Protein AF-A0A954ABF4-F1 (afdb_monomer_lite)

Radius of gyration: 24.9 Å; chains: 1; bounding box: 97×52×47 Å

Sequence (324 aa):
MRPIAPSLTILSVLLVSFIISSTARGQQVLVYDPSVQQNIGEQAAIDAGYTVTAVVSDVAFDLEVSTGTWDLISIDVPSSGMTQTVVDAVANHIAAGGKAMIGFWNLDAAIGDGLRTAFQVETAVDYTFPLPIYAWDVSHPIFTVPNLIASPIPIGQDAWADDGDRMTAAATSVELGGFVDTATTGEAAIILGNDGRTICNGFVYDSFVPTDLIPLIQNEMAFLIGGSGGGVEFRRGDVNVDGVFDISDPVFALASLFIPGSPEPGCGDASDANDDGIFDISDAVYALASLFIIGAPPPPSPGGACGTDPTPDSLDCLDYPTCP

pLDDT: mean 87.1, std 15.45, range [32.97, 98.56]

Structure (mmCIF, N/CA/C/O backbone):
data_AF-A0A954ABF4-F1
#
_entry.id   AF-A0A954ABF4-F1
#
loop_
_atom_site.group_PDB
_atom_site.id
_atom_site.type_symbol
_atom_site.label_atom_id
_atom_site.label_alt_id
_atom_site.label_comp_id
_atom_site.label_asym_id
_atom_site.label_entity_id
_atom_site.label_seq_id
_atom_site.pdbx_PDB_ins_code
_atom_site.Cartn_x
_atom_site.Cartn_y
_atom_site.Cartn_z
_atom_site.occupancy
_atom_site.B_iso_or_equiv
_atom_site.auth_seq_id
_atom_site.auth_comp_id
_atom_site.auth_asym_id
_atom_site.auth_atom_id
_atom_site.pdbx_PDB_model_num
ATOM 1 N N . MET A 1 1 ? -74.176 32.637 27.586 1.00 45.06 1 MET A N 1
ATOM 2 C CA . MET A 1 1 ? -73.446 32.363 26.328 1.00 45.06 1 MET A CA 1
ATOM 3 C C . MET A 1 1 ? -72.086 33.034 26.404 1.00 45.06 1 MET A C 1
ATOM 5 O O . MET A 1 1 ? -72.045 34.188 26.805 1.00 45.06 1 MET A O 1
ATOM 9 N N . ARG A 1 2 ? -71.048 32.299 25.976 1.00 40.94 2 ARG A N 1
ATOM 10 C CA . ARG A 1 2 ? -69.600 32.603 25.927 1.00 4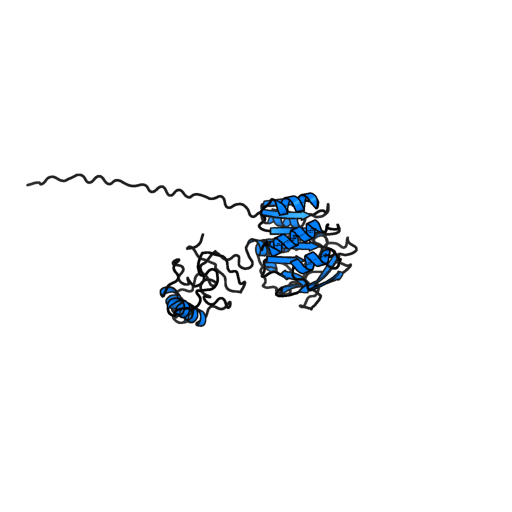0.94 2 ARG A CA 1
ATOM 11 C C . ARG A 1 2 ? -68.789 32.300 27.200 1.00 40.94 2 ARG A C 1
ATOM 13 O O . ARG A 1 2 ? -68.838 33.083 28.142 1.00 40.94 2 ARG A O 1
ATOM 20 N N . PRO A 1 3 ? -68.016 31.196 27.209 1.00 44.72 3 PRO A N 1
ATOM 21 C CA . PRO A 1 3 ? -66.885 31.034 28.106 1.00 44.72 3 PRO A CA 1
ATOM 22 C C . PRO A 1 3 ? -65.620 31.690 27.524 1.00 44.72 3 PRO A C 1
ATOM 24 O O . PRO A 1 3 ? -65.499 31.923 26.321 1.00 44.72 3 PRO A O 1
ATOM 27 N N . ILE A 1 4 ? -64.714 32.008 28.441 1.00 47.84 4 ILE A N 1
ATOM 28 C CA . ILE A 1 4 ? -63.409 32.654 28.286 1.00 47.84 4 ILE A CA 1
ATOM 29 C C . ILE A 1 4 ? -62.411 31.647 27.689 1.00 47.84 4 ILE A C 1
ATOM 31 O O . ILE A 1 4 ? -62.353 30.509 28.148 1.00 47.84 4 ILE A O 1
ATOM 35 N N . ALA A 1 5 ? -61.624 32.053 26.690 1.00 42.28 5 ALA A N 1
ATOM 36 C CA . ALA A 1 5 ? -60.507 31.264 26.160 1.00 42.28 5 ALA A CA 1
ATOM 37 C C . ALA A 1 5 ? -59.200 31.620 26.895 1.00 42.28 5 ALA A C 1
ATOM 39 O O . ALA A 1 5 ? -58.960 32.812 27.108 1.00 42.28 5 ALA A O 1
ATOM 40 N N . PRO A 1 6 ? -58.322 30.657 27.237 1.00 49.22 6 PRO A N 1
ATOM 41 C CA . PRO A 1 6 ? -56.944 30.964 27.581 1.00 49.22 6 PRO A CA 1
ATOM 42 C C . PRO A 1 6 ? -56.069 30.963 26.318 1.00 49.22 6 PRO A C 1
ATOM 44 O O . PRO A 1 6 ? -56.164 30.088 25.459 1.00 49.22 6 PRO A O 1
ATOM 47 N N . SER A 1 7 ? -55.218 31.981 26.224 1.00 46.62 7 SER A N 1
ATOM 48 C CA . SER A 1 7 ? -54.154 32.128 25.232 1.00 46.62 7 SER A CA 1
ATOM 49 C C . SER A 1 7 ? -53.082 31.059 25.456 1.00 46.62 7 SER A C 1
ATOM 51 O O . SER A 1 7 ? -52.459 31.039 26.515 1.00 46.62 7 SER A O 1
ATOM 53 N N . LEU A 1 8 ? -52.855 30.195 24.465 1.00 41.91 8 LEU A N 1
ATOM 54 C CA . LEU A 1 8 ? -51.750 29.237 24.452 1.00 41.91 8 LEU A CA 1
ATOM 55 C C . LEU A 1 8 ? -50.576 29.862 23.684 1.00 41.91 8 LEU A C 1
ATOM 57 O O . LEU A 1 8 ? -50.592 29.942 22.457 1.00 41.91 8 LEU A O 1
ATOM 61 N N . THR A 1 9 ? -49.577 30.359 24.406 1.00 44.28 9 THR A N 1
ATOM 62 C CA . THR A 1 9 ? -48.334 30.874 23.823 1.00 44.28 9 THR A CA 1
ATOM 63 C C . THR A 1 9 ? -47.461 29.680 23.429 1.00 44.28 9 THR A C 1
ATOM 65 O O . THR A 1 9 ? -46.959 28.971 24.297 1.00 44.28 9 THR A O 1
ATOM 68 N N . ILE A 1 10 ? -47.305 29.422 22.129 1.00 43.81 10 ILE A N 1
ATOM 69 C CA . ILE A 1 10 ? -46.410 28.377 21.614 1.00 43.81 10 ILE A CA 1
ATOM 70 C C . ILE A 1 10 ? -44.975 28.913 21.676 1.00 43.81 10 ILE A C 1
ATOM 72 O O . ILE A 1 10 ? -44.598 29.799 20.908 1.00 43.81 10 ILE A O 1
ATOM 76 N N . LEU A 1 11 ? -44.178 28.386 22.605 1.00 35.72 11 LEU A N 1
ATOM 77 C CA . LEU A 1 11 ? -42.736 28.608 22.662 1.00 35.72 11 LEU A CA 1
ATOM 78 C C . LEU A 1 11 ? -42.083 27.739 21.575 1.00 35.72 11 LEU A C 1
ATOM 80 O O . LEU A 1 11 ? -41.915 26.537 21.754 1.00 35.72 11 LEU A O 1
ATOM 84 N N . SER A 1 12 ? -41.766 28.336 20.424 1.00 41.50 12 SER A N 1
ATOM 85 C CA . SER A 1 12 ? -40.970 27.671 19.386 1.00 41.50 12 SER A CA 1
ATOM 86 C C . SER A 1 12 ? -39.517 27.610 19.850 1.00 41.50 12 SER A C 1
ATOM 88 O O . SER A 1 12 ? -38.811 28.616 19.829 1.00 41.50 12 SER A O 1
ATOM 90 N N . VAL A 1 13 ? -39.079 26.438 20.305 1.00 42.28 13 VAL A N 1
ATOM 91 C CA . VAL A 1 13 ? -37.661 26.149 20.526 1.00 42.28 13 VAL A CA 1
ATOM 92 C C . VAL A 1 13 ? -37.038 25.934 19.148 1.00 42.28 13 VAL A C 1
ATOM 94 O O . VAL A 1 13 ? -37.208 24.878 18.546 1.00 42.28 13 VAL A O 1
ATOM 97 N N . LEU A 1 14 ? -36.366 26.959 18.616 1.00 39.25 14 LEU A N 1
ATOM 98 C CA . LEU A 1 14 ? -35.472 26.788 17.472 1.00 39.25 14 LEU A CA 1
ATOM 99 C C . LEU A 1 14 ? -34.263 25.981 17.960 1.00 39.25 14 LEU A C 1
ATOM 101 O O . LEU A 1 14 ? -33.388 26.516 18.641 1.00 39.25 14 LEU A O 1
ATOM 105 N N . LEU A 1 15 ? -34.232 24.690 17.638 1.00 38.34 15 LEU A N 1
ATOM 106 C CA . LEU A 1 15 ? -33.029 23.882 17.768 1.00 38.34 15 LEU A CA 1
ATOM 107 C C . LEU A 1 15 ? -32.079 24.320 16.642 1.00 38.34 15 LEU A C 1
ATOM 109 O O . LEU A 1 15 ? -32.253 23.946 15.486 1.00 38.34 15 LEU A O 1
ATOM 113 N N . VAL A 1 16 ? -31.123 25.193 16.955 1.00 39.78 16 VAL A N 1
ATOM 114 C CA . VAL A 1 16 ? -30.013 25.482 16.043 1.00 39.78 16 VAL A CA 1
ATOM 115 C C . VAL A 1 16 ? -29.070 24.290 16.141 1.00 39.78 16 VAL A C 1
ATOM 117 O O . VAL A 1 16 ? -28.310 24.186 17.102 1.00 39.78 16 VAL A O 1
ATOM 120 N N . SER A 1 17 ? -29.155 23.367 15.182 1.00 40.69 17 SER A N 1
ATOM 121 C CA . SER A 1 17 ? -28.145 22.326 15.007 1.00 40.69 17 SER A CA 1
ATOM 122 C C . SER A 1 17 ? -26.810 23.005 14.716 1.00 40.69 17 SER A C 1
ATOM 124 O O . SER A 1 17 ? -26.571 23.497 13.614 1.00 40.69 17 SER A O 1
ATOM 126 N N . PHE A 1 18 ? -25.950 23.080 15.729 1.00 32.97 18 PHE A N 1
ATOM 127 C CA . PHE A 1 18 ? -24.534 23.351 15.542 1.00 32.97 18 PHE A CA 1
ATOM 128 C C . PHE A 1 18 ? -23.947 22.115 14.860 1.00 32.97 18 PHE A C 1
ATOM 130 O O . PHE A 1 18 ? -23.645 21.122 15.516 1.00 32.97 18 PHE A O 1
ATOM 137 N N . ILE A 1 19 ? -23.820 22.162 13.535 1.00 38.41 19 ILE A N 1
ATOM 138 C CA . ILE A 1 19 ? -22.899 21.272 12.836 1.00 38.41 19 ILE A CA 1
ATOM 139 C C . ILE A 1 19 ? -21.513 21.730 13.285 1.00 38.41 19 ILE A C 1
ATOM 141 O O . ILE A 1 19 ? -21.010 22.761 12.835 1.00 38.41 19 ILE A O 1
ATOM 145 N N . ILE A 1 20 ? -20.921 21.013 14.239 1.00 36.38 20 ILE A N 1
ATOM 146 C CA . ILE A 1 20 ? -19.479 21.071 14.433 1.00 36.38 20 ILE A CA 1
ATOM 147 C C . ILE A 1 20 ? -18.916 20.441 13.164 1.00 36.38 20 ILE A C 1
ATOM 149 O O . ILE A 1 20 ? -18.826 19.226 13.056 1.00 36.38 20 ILE A O 1
ATOM 153 N N . SER A 1 21 ? -18.604 21.268 12.167 1.00 41.47 21 SER A N 1
ATOM 154 C CA . SER A 1 21 ? -17.727 20.850 11.084 1.00 41.47 21 SER A CA 1
ATOM 155 C C . SER A 1 21 ? -16.355 20.686 11.725 1.00 41.47 21 SER A C 1
ATOM 157 O O . SER A 1 21 ? -15.575 21.637 11.777 1.00 41.47 21 SER A O 1
ATOM 159 N N . SER A 1 22 ? -16.073 19.511 12.289 1.00 39.25 22 SER A N 1
ATOM 160 C CA . SER A 1 22 ? -14.691 19.096 12.470 1.00 39.25 22 SER A CA 1
ATOM 161 C C . SER A 1 22 ? -14.089 19.125 11.075 1.00 39.25 22 SER A C 1
ATOM 163 O O . SER A 1 22 ? -14.490 18.356 10.206 1.00 39.25 22 SER A O 1
ATOM 165 N N . THR A 1 23 ? -13.190 20.065 10.811 1.00 39.66 23 THR A N 1
ATOM 166 C CA . THR A 1 23 ? -12.289 19.920 9.675 1.00 39.66 23 THR A CA 1
ATOM 167 C C . THR A 1 23 ? -11.540 18.619 9.921 1.00 39.66 23 THR A C 1
ATOM 169 O O . THR A 1 23 ? -10.713 18.571 10.834 1.00 39.66 23 THR A O 1
ATOM 172 N N . ALA A 1 24 ? -11.898 17.555 9.197 1.00 51.50 24 ALA A N 1
ATOM 173 C CA . ALA A 1 24 ? -11.123 16.327 9.194 1.00 51.50 24 ALA A CA 1
ATOM 174 C C . ALA A 1 24 ? -9.662 16.722 8.944 1.00 51.50 24 ALA A C 1
ATOM 176 O O . ALA A 1 24 ? -9.379 17.533 8.056 1.00 51.50 24 ALA A O 1
ATOM 177 N N . ARG A 1 25 ? -8.745 16.254 9.798 1.00 65.38 25 ARG A N 1
ATOM 178 C CA . ARG A 1 25 ? -7.315 16.475 9.577 1.00 65.38 25 ARG A CA 1
ATOM 179 C C . ARG A 1 25 ? -6.999 15.864 8.214 1.00 65.38 25 ARG A C 1
ATOM 181 O O . ARG A 1 25 ? -7.298 14.692 8.015 1.00 65.38 25 ARG A O 1
ATOM 188 N N . GLY A 1 26 ? -6.426 16.643 7.295 1.00 70.75 26 GLY A N 1
ATOM 189 C CA . GLY A 1 26 ? -5.937 16.086 6.034 1.00 70.75 26 GLY A CA 1
ATOM 190 C C . GLY A 1 26 ? -4.986 14.924 6.322 1.00 70.75 26 GLY A C 1
ATOM 191 O O . GLY A 1 26 ? -4.186 15.022 7.261 1.00 70.75 26 GLY A O 1
ATOM 192 N N . GLN A 1 27 ? -5.110 13.837 5.559 1.00 88.38 27 GLN A N 1
ATOM 193 C CA . GLN A 1 27 ? -4.277 12.648 5.732 1.00 88.38 27 GLN A CA 1
ATOM 194 C C . GLN A 1 27 ? -2.801 13.041 5.570 1.00 88.38 27 GLN A C 1
ATOM 196 O O . GLN A 1 27 ? -2.440 13.726 4.610 1.00 88.38 27 GLN A O 1
ATOM 201 N N . GLN A 1 28 ? -1.978 12.691 6.554 1.00 94.06 28 GLN A N 1
ATOM 202 C CA . GLN A 1 28 ? -0.576 13.085 6.661 1.00 94.06 28 GLN A CA 1
ATOM 203 C C . GLN A 1 28 ? 0.323 11.992 6.093 1.00 94.06 28 GLN A C 1
ATOM 205 O O . GLN A 1 28 ? 0.347 10.877 6.622 1.00 94.06 28 GLN A O 1
ATOM 210 N N . VAL A 1 29 ? 1.110 12.336 5.076 1.00 97.31 29 VAL A N 1
ATOM 211 C CA . VAL A 1 29 ? 2.090 11.440 4.455 1.00 97.31 29 VAL A CA 1
ATOM 212 C C . VAL A 1 29 ? 3.491 11.981 4.709 1.00 97.31 29 VAL A C 1
ATOM 214 O O . VAL A 1 29 ? 3.802 13.116 4.341 1.00 97.31 29 VAL A O 1
ATOM 217 N N . LEU A 1 30 ? 4.334 11.166 5.342 1.00 98.19 30 LEU A N 1
ATOM 218 C CA . LEU A 1 30 ? 5.767 11.430 5.446 1.00 98.19 30 LEU A CA 1
ATOM 219 C C . LEU A 1 30 ? 6.457 10.796 4.247 1.00 98.19 30 LEU A C 1
ATOM 221 O O . LEU A 1 30 ? 6.357 9.586 4.064 1.00 98.19 30 LEU A O 1
ATOM 225 N N . VAL A 1 31 ? 7.167 11.595 3.459 1.00 97.25 31 VAL A N 1
ATOM 226 C CA . VAL A 1 31 ? 7.970 11.113 2.332 1.00 97.25 31 VAL A CA 1
ATOM 227 C C . VAL A 1 31 ? 9.441 11.234 2.700 1.00 97.25 31 VAL A C 1
ATOM 229 O O . VAL A 1 31 ? 9.926 12.330 2.979 1.00 97.25 31 VAL A O 1
ATOM 232 N N . TYR A 1 32 ? 10.147 10.110 2.716 1.00 96.19 32 TYR A N 1
ATOM 233 C CA . TYR A 1 32 ? 11.600 10.080 2.803 1.00 96.19 32 TYR A CA 1
ATOM 234 C C 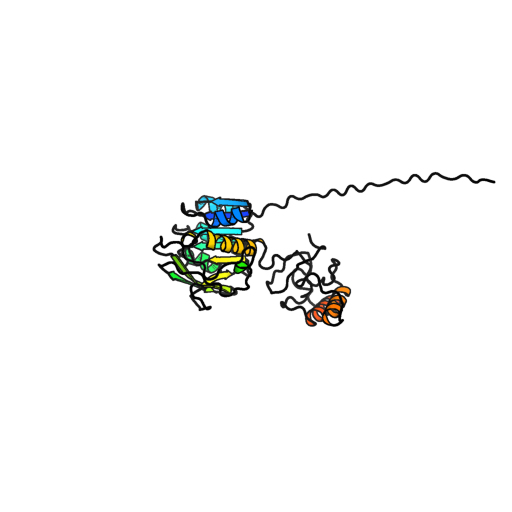. TYR A 1 32 ? 12.178 9.871 1.413 1.00 96.19 32 TYR A C 1
ATOM 236 O O . TYR A 1 32 ? 12.112 8.769 0.874 1.00 96.19 32 TYR A O 1
ATOM 244 N N . ASP A 1 33 ? 12.736 10.947 0.871 1.00 93.44 33 ASP A N 1
ATOM 245 C CA . ASP A 1 33 ? 13.390 10.983 -0.431 1.00 93.44 33 ASP A CA 1
ATOM 246 C C . ASP A 1 33 ? 14.723 11.730 -0.278 1.00 93.44 33 ASP A C 1
ATOM 248 O O . ASP A 1 33 ? 14.791 12.956 -0.389 1.00 93.44 33 ASP A O 1
ATOM 252 N N . PRO A 1 34 ? 15.805 11.027 0.090 1.00 89.50 34 PRO A N 1
ATOM 253 C CA . PRO A 1 34 ? 17.143 11.607 0.178 1.00 89.50 34 PRO A CA 1
ATOM 254 C C . PRO A 1 34 ? 17.774 11.874 -1.198 1.00 89.50 34 PRO A C 1
ATOM 256 O O . PRO A 1 34 ? 18.911 12.360 -1.265 1.00 89.50 34 PRO A O 1
ATOM 259 N N . SER A 1 35 ? 17.095 11.524 -2.293 1.00 80.75 35 SER A N 1
ATOM 260 C CA . SER A 1 35 ? 17.590 11.771 -3.635 1.00 80.75 35 SER A CA 1
ATOM 261 C C . SER A 1 35 ? 17.376 13.239 -4.032 1.00 80.75 35 SER A C 1
ATOM 263 O O . SER A 1 35 ? 16.620 13.992 -3.428 1.00 80.75 35 SER A O 1
ATOM 265 N N . VAL A 1 36 ? 18.111 13.685 -5.049 1.00 67.12 36 VAL A N 1
ATOM 266 C CA . VAL A 1 36 ? 17.856 14.972 -5.727 1.00 67.12 36 VAL A CA 1
ATOM 267 C C . VAL A 1 36 ? 17.241 14.741 -7.111 1.00 67.12 36 VAL A C 1
ATOM 269 O O . VAL A 1 36 ? 17.385 15.591 -7.993 1.00 67.12 36 VAL A O 1
ATOM 272 N N . GLN A 1 37 ? 16.692 13.544 -7.332 1.00 73.44 37 GLN A N 1
ATOM 273 C CA . GLN A 1 37 ? 16.259 13.059 -8.638 1.00 73.44 37 GLN A CA 1
ATOM 274 C C . GLN A 1 37 ? 14.768 13.342 -8.859 1.00 73.44 37 GLN A C 1
ATOM 276 O O . GLN A 1 37 ? 14.333 14.475 -8.644 1.00 73.44 37 GLN A O 1
ATOM 281 N N . GLN A 1 38 ? 14.014 12.390 -9.416 1.00 76.38 38 GLN A N 1
ATOM 282 C CA . GLN A 1 38 ? 12.588 12.564 -9.636 1.00 76.38 38 GLN A CA 1
ATOM 283 C C . GLN A 1 38 ? 11.860 12.238 -8.334 1.00 76.38 38 GLN A C 1
ATOM 285 O O . GLN A 1 38 ? 11.813 11.087 -7.931 1.00 76.38 38 GLN A O 1
ATOM 290 N N . ASN A 1 39 ? 11.230 13.236 -7.717 1.00 87.81 39 ASN A N 1
ATOM 291 C CA . ASN A 1 39 ? 10.464 13.045 -6.484 1.00 87.81 39 ASN A CA 1
ATOM 292 C C . ASN A 1 39 ? 9.105 12.362 -6.770 1.00 87.81 39 ASN A C 1
ATOM 294 O O . ASN A 1 39 ? 8.048 12.949 -6.523 1.00 87.81 39 ASN A O 1
ATOM 298 N N . ILE A 1 40 ? 9.100 11.169 -7.377 1.00 92.44 40 ILE A N 1
ATOM 299 C CA . ILE A 1 40 ? 7.880 10.492 -7.849 1.00 92.44 40 ILE A CA 1
ATOM 300 C C . ILE A 1 40 ? 6.956 10.182 -6.674 1.00 92.44 40 ILE A C 1
ATOM 302 O O . ILE A 1 40 ? 5.759 10.472 -6.766 1.00 92.44 40 ILE A O 1
ATOM 306 N N . GLY A 1 41 ? 7.495 9.665 -5.564 1.00 92.50 41 GLY A N 1
ATOM 307 C CA . GLY A 1 41 ? 6.707 9.417 -4.358 1.00 92.50 41 GLY A CA 1
ATOM 308 C C . GLY A 1 41 ? 6.070 10.695 -3.799 1.00 92.50 41 GLY A C 1
ATOM 309 O O . GLY A 1 41 ? 4.875 10.718 -3.498 1.00 92.50 41 GLY A O 1
ATOM 310 N N . GLU A 1 42 ? 6.831 11.791 -3.720 1.00 94.88 42 GLU A N 1
ATOM 311 C CA . GLU A 1 42 ? 6.318 13.090 -3.257 1.00 94.88 42 GLU A CA 1
ATOM 312 C C . GLU A 1 42 ? 5.224 13.633 -4.187 1.00 94.88 42 GLU A C 1
ATOM 314 O O . GLU A 1 42 ? 4.153 14.038 -3.729 1.00 94.88 42 GLU A O 1
ATOM 319 N N . GLN A 1 43 ? 5.475 13.603 -5.498 1.00 95.56 43 GLN A N 1
ATOM 320 C CA . GLN A 1 43 ? 4.556 14.104 -6.514 1.00 95.56 43 GLN A CA 1
ATOM 321 C C . GLN A 1 43 ? 3.238 13.323 -6.503 1.00 95.56 43 GLN A C 1
ATOM 323 O O . GLN A 1 43 ? 2.171 13.936 -6.512 1.00 95.56 43 GLN A O 1
ATOM 328 N N . ALA A 1 44 ? 3.295 11.991 -6.412 1.00 95.94 44 ALA A N 1
ATOM 329 C CA . ALA A 1 44 ? 2.107 11.150 -6.322 1.00 95.94 44 ALA A CA 1
ATOM 330 C C . ALA A 1 44 ? 1.251 11.499 -5.096 1.00 95.94 44 ALA A C 1
ATOM 332 O O . ALA A 1 44 ? 0.031 11.641 -5.221 1.00 95.94 44 A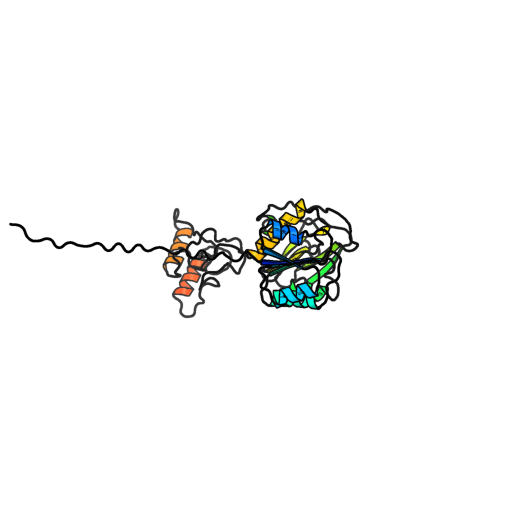LA A O 1
ATOM 333 N N . ALA A 1 45 ? 1.885 11.709 -3.937 1.00 95.00 45 ALA A N 1
ATOM 334 C CA . ALA A 1 45 ? 1.182 12.069 -2.712 1.00 95.00 45 ALA A CA 1
ATOM 335 C C . ALA A 1 45 ? 0.520 13.458 -2.793 1.00 95.00 45 ALA A C 1
ATOM 337 O O . ALA A 1 45 ? -0.622 13.629 -2.356 1.00 95.00 45 ALA A O 1
ATOM 338 N N . ILE A 1 46 ? 1.210 14.440 -3.386 1.00 92.12 46 ILE A N 1
ATOM 339 C CA . ILE A 1 46 ? 0.670 15.787 -3.622 1.00 92.12 46 ILE A CA 1
ATOM 340 C C . ILE A 1 46 ? -0.518 15.731 -4.588 1.00 92.12 46 ILE A C 1
ATOM 342 O O . ILE A 1 46 ? -1.564 16.320 -4.307 1.00 92.12 46 ILE A O 1
ATOM 346 N N . ASP A 1 47 ? -0.383 15.007 -5.700 1.00 90.38 47 ASP A N 1
ATOM 347 C CA . ASP A 1 47 ? -1.430 14.894 -6.720 1.00 90.38 47 ASP A CA 1
ATOM 348 C C . ASP A 1 47 ? -2.667 14.142 -6.206 1.00 90.38 47 ASP A C 1
ATOM 350 O O . ASP A 1 47 ? -3.786 14.433 -6.631 1.00 90.38 47 ASP A O 1
ATOM 354 N N . ALA A 1 48 ? -2.485 13.224 -5.251 1.00 88.12 48 ALA A N 1
ATOM 355 C CA . ALA A 1 48 ? -3.572 12.554 -4.537 1.00 88.12 48 ALA A CA 1
ATOM 356 C C . ALA A 1 48 ? -4.257 13.445 -3.477 1.00 88.12 48 ALA A C 1
ATOM 358 O O . ALA A 1 48 ? -5.283 13.061 -2.916 1.00 88.12 48 ALA A O 1
ATOM 359 N N . GLY A 1 49 ? -3.732 14.647 -3.211 1.00 87.19 49 GLY A N 1
ATOM 360 C CA . GLY A 1 49 ? -4.322 15.612 -2.282 1.00 87.19 49 GLY A CA 1
ATOM 361 C C . GLY A 1 49 ? -3.962 15.392 -0.810 1.00 87.19 49 GLY A C 1
ATOM 362 O O . GLY A 1 49 ? -4.618 15.967 0.065 1.00 87.19 49 GLY A O 1
ATOM 363 N N . TYR A 1 50 ? -2.933 14.594 -0.515 1.00 91.31 50 TYR A N 1
ATOM 364 C CA . TYR A 1 50 ? -2.472 14.386 0.854 1.00 91.31 50 TYR A CA 1
ATOM 365 C C . TYR A 1 50 ? -1.705 15.596 1.398 1.00 91.31 50 TYR A C 1
ATOM 367 O O . TYR A 1 50 ? -1.149 16.415 0.663 1.00 91.31 50 TYR A O 1
ATOM 375 N N . THR A 1 51 ? -1.650 15.713 2.726 1.00 93.44 51 THR A N 1
ATOM 376 C CA . THR A 1 51 ? -0.743 16.662 3.380 1.00 93.44 51 THR A CA 1
ATOM 377 C C . THR A 1 51 ? 0.635 16.022 3.487 1.00 93.44 51 THR A C 1
ATOM 379 O O . THR A 1 51 ? 0.828 15.099 4.275 1.00 93.44 51 THR A O 1
ATOM 382 N N . VAL A 1 52 ? 1.579 16.505 2.681 1.00 96.00 52 VAL A N 1
ATOM 383 C CA . VAL A 1 52 ? 2.909 15.902 2.546 1.00 96.00 52 VAL A CA 1
ATOM 384 C C . VAL A 1 52 ? 3.946 16.647 3.381 1.00 96.00 52 VAL A C 1
ATOM 386 O O . VAL A 1 52 ? 4.070 17.870 3.292 1.00 96.00 52 VAL A O 1
ATOM 389 N N . THR A 1 53 ? 4.723 15.888 4.152 1.00 97.19 53 THR A N 1
ATOM 390 C CA . THR A 1 53 ? 5.993 16.336 4.734 1.00 97.19 53 THR A CA 1
ATOM 391 C C . THR A 1 53 ? 7.108 15.538 4.075 1.00 97.19 53 THR A C 1
ATOM 393 O O . THR A 1 53 ? 7.216 14.338 4.305 1.00 97.19 53 THR A O 1
ATOM 396 N N . ALA A 1 54 ? 7.925 16.188 3.247 1.00 95.31 54 ALA A N 1
ATOM 397 C CA . ALA A 1 54 ? 9.069 15.557 2.596 1.00 95.31 54 ALA A CA 1
ATOM 398 C C . ALA A 1 54 ? 10.365 15.846 3.367 1.00 95.31 54 ALA A C 1
ATOM 400 O O . ALA A 1 54 ? 10.646 16.991 3.739 1.00 95.31 54 ALA A O 1
ATOM 401 N N . VAL A 1 55 ? 11.166 14.809 3.601 1.00 95.38 55 VAL A N 1
ATOM 402 C CA . VAL A 1 55 ? 12.459 14.886 4.284 1.00 95.38 55 VAL A CA 1
ATOM 403 C C . VAL A 1 55 ? 13.543 14.201 3.460 1.00 95.38 55 VAL A C 1
ATOM 405 O O . VAL A 1 55 ? 13.369 13.096 2.964 1.00 95.38 55 VAL A O 1
ATOM 408 N N . VAL A 1 56 ? 14.697 14.861 3.366 1.00 93.31 56 VAL A N 1
ATOM 409 C CA . VAL A 1 56 ? 15.812 14.453 2.488 1.00 93.31 56 VAL A CA 1
ATOM 410 C C . VAL A 1 56 ? 17.044 13.956 3.255 1.00 93.31 56 VAL A C 1
ATOM 412 O O . VAL A 1 56 ? 18.131 13.818 2.702 1.00 93.31 56 VAL A O 1
ATOM 415 N N . SER A 1 57 ? 16.931 13.776 4.574 1.00 94.00 57 SER A N 1
ATOM 416 C CA . SER A 1 57 ? 18.054 13.353 5.417 1.00 94.00 57 SER A CA 1
ATOM 417 C C . SER A 1 57 ? 17.588 12.451 6.545 1.00 94.00 57 SER A C 1
ATOM 419 O O . SER A 1 57 ? 16.542 12.710 7.139 1.00 94.00 57 SER A O 1
ATOM 421 N N . ASP A 1 58 ? 18.416 11.475 6.894 1.00 94.62 58 ASP A N 1
ATOM 422 C CA . ASP A 1 58 ? 18.158 10.485 7.944 1.00 94.62 58 ASP A CA 1
ATOM 423 C C . ASP A 1 58 ? 17.797 11.142 9.279 1.00 94.62 58 ASP A C 1
ATOM 425 O O . ASP A 1 58 ? 16.817 10.780 9.912 1.00 94.62 58 ASP A O 1
ATOM 429 N N . VAL A 1 59 ? 18.529 12.192 9.667 1.00 95.06 59 VAL A N 1
ATOM 430 C CA . VAL A 1 59 ? 18.285 12.912 10.928 1.00 95.06 59 VAL A CA 1
ATOM 431 C C . VAL A 1 59 ? 16.909 13.582 10.947 1.00 95.06 59 VAL A C 1
ATOM 433 O O . VAL A 1 59 ? 16.256 13.617 11.988 1.00 95.06 59 VAL A O 1
ATOM 436 N N . ALA A 1 60 ? 16.479 14.144 9.815 1.00 95.88 60 ALA A N 1
ATOM 437 C CA . ALA A 1 60 ? 15.155 14.750 9.709 1.00 95.88 60 ALA A CA 1
ATOM 438 C C . ALA A 1 60 ? 14.064 13.675 9.722 1.00 95.88 60 ALA A C 1
ATOM 440 O O . ALA A 1 60 ? 13.071 13.838 10.420 1.00 95.88 60 ALA A O 1
ATOM 441 N N . PHE A 1 61 ? 14.279 12.561 9.020 1.00 96.81 61 PHE A N 1
ATOM 442 C CA . PHE A 1 61 ? 13.353 11.435 9.023 1.00 96.81 61 PHE A CA 1
ATOM 443 C C . PHE A 1 61 ? 13.156 10.847 10.421 1.00 96.81 61 PHE A C 1
ATOM 445 O O . PHE A 1 61 ? 12.025 10.764 10.893 1.00 96.81 61 PHE A O 1
ATOM 452 N N . ASP A 1 62 ? 14.243 10.544 11.132 1.00 94.69 62 ASP A N 1
ATOM 453 C CA . ASP A 1 62 ? 14.183 10.018 12.498 1.00 94.69 62 ASP A CA 1
ATOM 454 C C . ASP A 1 62 ? 13.432 10.969 13.446 1.00 94.69 62 ASP A C 1
ATOM 456 O O . ASP A 1 62 ? 12.678 10.541 14.328 1.00 94.69 62 ASP A O 1
ATOM 460 N N . LEU A 1 63 ? 13.609 12.283 13.267 1.00 95.75 63 LEU A N 1
ATOM 461 C CA . LEU A 1 63 ? 12.895 13.289 14.048 1.00 95.75 63 LEU A CA 1
ATOM 462 C C . LEU A 1 63 ? 11.392 13.290 13.734 1.00 95.75 63 LEU A C 1
ATOM 464 O O . LEU A 1 63 ? 10.579 13.290 14.660 1.00 95.75 63 LEU A O 1
ATOM 468 N N . GLU A 1 64 ? 11.019 13.270 12.456 1.00 97.31 64 GLU A N 1
ATOM 469 C CA . GLU A 1 64 ? 9.616 13.276 12.032 1.00 97.31 64 GLU A CA 1
ATOM 470 C C . GLU A 1 64 ? 8.891 11.990 12.449 1.00 97.31 64 GLU A C 1
ATOM 472 O O . GLU A 1 64 ? 7.766 12.052 12.946 1.00 97.31 64 GLU A O 1
ATOM 477 N N . VAL A 1 65 ? 9.529 10.821 12.338 1.00 94.94 65 VAL A N 1
ATOM 478 C CA . VAL A 1 65 ? 8.934 9.550 12.789 1.00 94.94 65 VAL A CA 1
ATOM 479 C C . VAL A 1 65 ? 8.767 9.522 14.311 1.00 94.94 65 VAL A C 1
ATOM 481 O O . VAL A 1 65 ? 7.744 9.062 14.810 1.00 94.94 65 VAL A O 1
ATOM 484 N N . SER A 1 66 ? 9.739 10.040 15.069 1.00 91.38 66 SER A N 1
ATOM 485 C CA . SER A 1 66 ? 9.693 9.999 16.540 1.00 91.38 66 SER A CA 1
ATOM 486 C C . SER A 1 66 ? 8.755 11.025 17.182 1.00 91.38 66 SER A C 1
ATOM 488 O O . SER A 1 66 ? 8.364 10.850 18.339 1.00 91.38 66 SER A O 1
ATOM 490 N N . THR A 1 67 ? 8.412 12.101 16.473 1.00 91.44 67 THR A N 1
ATOM 491 C CA . THR A 1 67 ? 7.607 13.206 17.024 1.00 91.44 67 THR A CA 1
ATOM 492 C C . THR A 1 67 ? 6.264 13.406 16.327 1.00 91.44 67 THR A C 1
ATOM 494 O O . THR A 1 67 ? 5.360 14.001 16.919 1.00 91.44 67 THR A O 1
ATOM 497 N N . GLY A 1 68 ? 6.128 12.916 15.095 1.00 88.69 68 GLY A N 1
ATOM 498 C CA . GLY A 1 68 ? 4.950 13.076 14.255 1.00 88.69 68 GLY A CA 1
ATOM 499 C C . GLY A 1 68 ? 3.906 11.971 14.412 1.00 88.69 68 GLY A C 1
ATOM 500 O O . GLY A 1 68 ? 4.024 11.036 15.201 1.00 88.69 68 GLY A O 1
ATOM 501 N N . THR A 1 69 ? 2.825 12.099 13.645 1.00 88.88 69 THR A N 1
ATOM 502 C CA . THR A 1 69 ? 1.778 11.077 13.522 1.00 88.88 69 THR A CA 1
ATOM 503 C C . THR A 1 69 ? 1.343 11.010 12.069 1.00 88.88 69 THR A C 1
ATOM 505 O O . THR A 1 69 ? 0.736 11.958 11.556 1.00 88.88 69 THR A O 1
ATOM 508 N N . TRP A 1 70 ? 1.645 9.883 11.435 1.00 94.44 70 TRP A N 1
ATOM 509 C CA . TRP A 1 70 ? 1.589 9.701 9.989 1.00 94.44 70 TRP A CA 1
ATOM 510 C C . TRP A 1 70 ? 0.551 8.650 9.624 1.00 94.44 70 TRP A C 1
ATOM 512 O O . TRP A 1 70 ? 0.550 7.563 10.201 1.00 94.44 70 TRP A O 1
ATOM 522 N N . ASP A 1 71 ? -0.314 8.980 8.667 1.00 93.56 71 ASP A N 1
ATOM 523 C CA . ASP A 1 71 ? -1.265 8.021 8.097 1.00 93.56 71 ASP A CA 1
ATOM 524 C C . ASP A 1 71 ? -0.551 7.066 7.126 1.00 93.56 71 ASP A C 1
ATOM 526 O O . ASP A 1 71 ? -0.985 5.930 6.948 1.00 93.56 71 ASP A O 1
ATOM 530 N N . LEU A 1 72 ? 0.575 7.508 6.553 1.00 97.19 72 LEU A N 1
ATOM 531 C CA . LEU A 1 72 ? 1.483 6.701 5.745 1.00 97.19 72 LEU A CA 1
ATOM 532 C C . LEU A 1 72 ? 2.918 7.240 5.823 1.00 97.19 72 LEU A C 1
ATOM 534 O O . LEU A 1 72 ? 3.140 8.453 5.789 1.00 97.19 72 LEU A O 1
ATOM 538 N N . ILE A 1 73 ? 3.885 6.325 5.871 1.00 98.38 73 ILE A N 1
ATOM 539 C CA . ILE A 1 73 ? 5.291 6.606 5.563 1.00 98.38 73 ILE A CA 1
ATOM 540 C C . ILE A 1 73 ? 5.595 6.070 4.160 1.00 98.38 73 ILE A C 1
ATOM 542 O O . ILE A 1 73 ? 5.401 4.887 3.903 1.00 98.38 73 ILE A O 1
ATOM 546 N N . SER A 1 74 ? 6.085 6.922 3.265 1.00 97.62 74 SER A N 1
ATOM 547 C CA . SER A 1 74 ? 6.558 6.549 1.931 1.00 97.62 74 SER A CA 1
ATOM 548 C C . SER A 1 74 ? 8.070 6.718 1.860 1.00 97.62 74 SER A C 1
ATOM 550 O O . SER A 1 74 ? 8.594 7.783 2.182 1.00 97.62 74 SER A O 1
ATOM 552 N N . ILE A 1 75 ? 8.766 5.674 1.430 1.00 95.94 75 ILE A N 1
ATOM 553 C CA . ILE A 1 75 ? 10.220 5.646 1.270 1.00 95.94 75 ILE A CA 1
ATOM 554 C C . ILE A 1 75 ? 10.512 5.560 -0.226 1.00 95.94 75 ILE A C 1
ATOM 556 O O . ILE A 1 75 ? 10.057 4.624 -0.879 1.00 95.94 75 ILE A O 1
ATOM 560 N N . ASP A 1 76 ? 11.246 6.534 -0.748 1.00 93.62 76 ASP A N 1
ATOM 561 C CA . ASP A 1 76 ? 11.640 6.629 -2.153 1.00 93.62 76 ASP A CA 1
ATOM 562 C C . ASP A 1 76 ? 13.159 6.825 -2.209 1.00 93.62 76 ASP A C 1
ATOM 564 O O . ASP A 1 76 ? 13.685 7.909 -1.954 1.00 93.62 76 ASP A O 1
ATOM 568 N N . VAL A 1 77 ? 13.896 5.727 -2.380 1.00 91.25 77 VAL A N 1
ATOM 569 C CA . VAL A 1 77 ? 15.357 5.720 -2.247 1.00 91.25 77 VAL A CA 1
ATOM 570 C C . VAL A 1 77 ? 15.961 4.988 -3.448 1.00 91.25 77 VAL A C 1
ATOM 572 O O . VAL A 1 77 ? 16.201 3.781 -3.375 1.00 91.25 77 VAL A O 1
ATOM 575 N N . PRO A 1 78 ? 16.262 5.700 -4.549 1.00 87.31 78 PRO A N 1
ATOM 576 C CA . PRO A 1 78 ? 16.697 5.072 -5.797 1.00 87.31 78 PRO A CA 1
ATOM 577 C C . PRO A 1 78 ? 18.185 4.702 -5.841 1.00 87.31 78 PRO A C 1
ATOM 579 O O . PRO A 1 78 ? 18.606 3.959 -6.716 1.00 87.31 78 PRO A O 1
ATOM 582 N N . SER A 1 79 ? 19.030 5.257 -4.961 1.00 86.12 79 SER A N 1
ATOM 583 C CA . SER A 1 79 ? 20.484 5.000 -5.045 1.00 86.12 79 SER A CA 1
ATOM 584 C C . SER A 1 79 ? 21.311 5.318 -3.803 1.00 86.12 79 SER A C 1
ATOM 586 O O . SER A 1 79 ? 22.472 4.923 -3.702 1.00 86.12 79 SER A O 1
ATOM 588 N N . SER A 1 80 ? 20.791 6.127 -2.881 1.00 83.50 80 SER A N 1
ATOM 589 C CA . SER A 1 80 ? 21.502 6.440 -1.640 1.00 83.50 80 SER A CA 1
ATOM 590 C C . SER A 1 80 ? 21.371 5.294 -0.641 1.00 83.50 80 SER A C 1
ATOM 592 O O . SER A 1 80 ? 20.422 4.518 -0.669 1.00 83.50 80 SER A O 1
ATOM 594 N N . GLY A 1 81 ? 22.342 5.175 0.262 1.00 80.50 81 GLY A N 1
ATOM 595 C CA . GLY A 1 81 ? 22.192 4.291 1.416 1.00 80.50 81 GLY A CA 1
ATOM 596 C C . GLY A 1 81 ? 21.263 4.903 2.465 1.00 80.50 81 GLY A C 1
ATOM 597 O O . GLY A 1 81 ? 21.168 6.126 2.562 1.00 80.50 81 GLY A O 1
ATOM 598 N N . MET A 1 82 ? 20.650 4.047 3.280 1.00 88.88 82 MET A N 1
ATOM 599 C CA . MET A 1 82 ? 19.961 4.418 4.520 1.00 88.88 82 MET A CA 1
ATOM 600 C C . MET A 1 82 ? 20.804 4.014 5.730 1.00 88.88 82 MET A C 1
ATOM 602 O O . MET A 1 82 ? 21.475 2.978 5.713 1.00 88.88 82 MET A O 1
ATOM 606 N N . THR A 1 83 ? 20.784 4.812 6.798 1.00 92.94 83 THR A N 1
ATOM 607 C CA . THR A 1 83 ? 21.367 4.382 8.077 1.00 92.94 83 THR A CA 1
ATOM 608 C C . THR A 1 83 ? 20.494 3.341 8.775 1.00 92.94 83 THR A C 1
ATOM 610 O O . THR A 1 83 ? 19.287 3.256 8.559 1.00 92.94 83 THR A O 1
ATOM 613 N N . GLN A 1 84 ? 21.104 2.570 9.682 1.00 94.38 84 GLN A N 1
ATOM 614 C CA . GLN A 1 84 ? 20.368 1.609 10.508 1.00 94.38 84 GLN A CA 1
ATOM 615 C C . GLN A 1 84 ? 19.257 2.279 11.329 1.00 94.38 84 GLN A C 1
ATOM 617 O O . GLN A 1 84 ? 18.218 1.671 11.541 1.00 94.38 84 GLN A O 1
ATOM 622 N N . THR A 1 85 ? 19.441 3.532 11.755 1.00 94.31 85 THR A N 1
ATOM 623 C CA . THR A 1 85 ? 18.420 4.254 12.525 1.00 94.31 85 THR A CA 1
ATOM 624 C C . THR A 1 85 ? 17.143 4.473 11.716 1.00 94.31 85 THR A C 1
ATOM 626 O O . THR A 1 85 ? 16.061 4.236 12.245 1.00 94.31 85 THR A O 1
ATOM 629 N N . VAL A 1 86 ? 17.266 4.818 10.428 1.00 95.50 86 VAL A N 1
ATOM 630 C CA . VAL A 1 86 ? 16.120 4.958 9.513 1.00 95.50 86 VAL A CA 1
ATOM 631 C C . VAL A 1 86 ? 15.396 3.621 9.366 1.00 95.50 86 VAL A C 1
ATOM 633 O O . VAL A 1 86 ? 14.177 3.560 9.513 1.00 95.50 86 VAL A O 1
ATOM 636 N N . VAL A 1 87 ? 16.142 2.532 9.147 1.00 95.75 87 VAL A N 1
ATOM 637 C CA . VAL A 1 87 ? 15.568 1.179 9.057 1.00 95.75 87 VAL A CA 1
ATOM 638 C C . VAL A 1 87 ? 14.830 0.796 10.338 1.00 95.75 87 VAL A C 1
ATOM 640 O O . VAL A 1 87 ? 13.692 0.329 10.278 1.00 95.75 87 VAL A O 1
ATOM 643 N N . ASP A 1 88 ? 15.439 1.039 11.497 1.00 95.94 88 ASP A N 1
ATOM 644 C CA . ASP A 1 88 ? 14.829 0.755 12.792 1.00 95.94 88 ASP A CA 1
ATOM 645 C C . ASP A 1 88 ? 13.570 1.611 13.009 1.00 95.94 88 ASP A C 1
ATOM 647 O O . ASP A 1 88 ? 12.571 1.114 13.528 1.00 95.94 88 ASP A O 1
ATOM 651 N N . ALA A 1 89 ? 13.576 2.883 12.601 1.00 96.81 89 ALA A N 1
ATOM 652 C CA . ALA A 1 89 ? 12.420 3.772 12.702 1.00 96.81 89 ALA A CA 1
ATOM 653 C C . ALA A 1 89 ? 11.234 3.259 11.865 1.00 96.81 89 ALA A C 1
ATOM 655 O O . ALA A 1 89 ? 10.112 3.189 12.373 1.00 96.81 89 ALA A O 1
ATOM 656 N N . VAL A 1 90 ? 11.489 2.825 10.627 1.00 97.25 90 VAL A N 1
ATOM 657 C CA . VAL A 1 90 ? 10.474 2.230 9.741 1.00 97.25 90 VAL A CA 1
ATOM 658 C C . VAL A 1 90 ? 9.935 0.925 10.326 1.00 97.25 90 VAL A C 1
ATOM 660 O O . VAL A 1 90 ? 8.720 0.758 10.451 1.00 97.25 90 VAL A O 1
ATOM 663 N N . ALA A 1 91 ? 10.822 0.019 10.741 1.00 96.56 91 ALA A N 1
ATOM 664 C CA . ALA A 1 91 ? 10.430 -1.264 11.314 1.00 96.56 91 ALA A CA 1
ATOM 665 C C . ALA A 1 91 ? 9.595 -1.090 12.593 1.00 96.56 91 ALA A C 1
ATOM 667 O O . ALA A 1 91 ? 8.577 -1.760 12.768 1.00 96.56 91 ALA A O 1
ATOM 668 N N . ASN A 1 92 ? 9.981 -0.152 13.464 1.00 95.62 92 ASN A N 1
ATOM 669 C CA . ASN A 1 92 ? 9.238 0.157 14.683 1.00 95.62 92 ASN A CA 1
ATOM 670 C C . ASN A 1 92 ? 7.865 0.780 14.389 1.00 95.62 92 ASN A C 1
ATOM 672 O O . ASN A 1 92 ? 6.901 0.450 15.080 1.00 95.62 92 ASN A O 1
ATOM 676 N N . HIS A 1 93 ? 7.751 1.641 13.371 1.00 95.75 93 HIS A N 1
ATOM 677 C CA . HIS A 1 93 ? 6.464 2.197 12.933 1.00 95.75 93 HIS A CA 1
ATOM 678 C C . HIS A 1 93 ? 5.511 1.098 12.454 1.00 95.75 93 HIS A C 1
ATOM 680 O O . HIS A 1 93 ? 4.375 1.027 12.922 1.00 95.75 93 HIS A O 1
ATOM 686 N N . ILE A 1 94 ? 5.984 0.187 11.598 1.00 95.81 94 ILE A N 1
ATOM 687 C CA . ILE A 1 94 ? 5.187 -0.950 11.108 1.00 95.81 94 ILE A CA 1
ATOM 688 C C . ILE A 1 94 ? 4.785 -1.874 12.268 1.00 95.81 94 ILE A C 1
ATOM 690 O O . ILE A 1 94 ? 3.617 -2.250 12.390 1.00 95.81 94 ILE A O 1
ATOM 694 N N . ALA A 1 95 ? 5.720 -2.189 13.171 1.00 91.00 95 ALA A N 1
ATOM 695 C CA . ALA A 1 95 ? 5.453 -3.018 14.349 1.00 91.00 95 ALA A CA 1
ATOM 696 C C . ALA A 1 95 ? 4.433 -2.385 15.315 1.00 91.00 95 ALA A C 1
ATOM 698 O O . ALA A 1 95 ? 3.719 -3.103 16.015 1.00 91.00 95 ALA A O 1
ATOM 699 N N . ALA A 1 96 ? 4.332 -1.053 15.338 1.00 86.94 96 ALA A N 1
ATOM 700 C CA . ALA A 1 96 ? 3.318 -0.317 16.090 1.00 86.94 96 ALA A CA 1
ATOM 701 C C . ALA A 1 96 ? 1.942 -0.267 15.389 1.00 86.94 96 ALA A C 1
ATOM 703 O O . ALA A 1 96 ? 1.020 0.356 15.914 1.00 86.94 96 ALA A O 1
ATOM 704 N N . GLY A 1 97 ? 1.788 -0.921 14.231 1.00 85.75 97 GLY A N 1
ATOM 705 C CA . GLY A 1 97 ? 0.557 -0.931 13.433 1.00 85.75 97 GLY A CA 1
ATOM 706 C C . GLY A 1 97 ? 0.485 0.179 12.382 1.00 85.75 97 GLY A C 1
ATOM 707 O O . GLY A 1 97 ? -0.560 0.362 11.762 1.00 85.75 97 GLY A O 1
ATOM 708 N N . GLY A 1 98 ? 1.575 0.921 12.180 1.00 89.00 98 GLY A N 1
ATOM 709 C CA . GLY A 1 98 ? 1.670 1.957 11.164 1.00 89.00 98 GLY A CA 1
ATOM 710 C C . GLY A 1 98 ? 1.672 1.401 9.740 1.00 89.00 98 GLY A C 1
ATOM 711 O O . GLY A 1 98 ? 2.027 0.246 9.497 1.00 89.00 98 GLY A O 1
ATOM 712 N N . LYS A 1 99 ? 1.278 2.252 8.791 1.00 95.94 99 LYS A N 1
ATOM 713 C CA . LYS A 1 99 ? 1.276 1.950 7.357 1.00 95.94 99 LYS A CA 1
ATOM 714 C C . LYS A 1 99 ? 2.545 2.480 6.704 1.00 95.94 99 LYS A C 1
ATOM 716 O O . LYS A 1 99 ? 2.986 3.587 7.039 1.00 95.94 99 LYS A O 1
ATOM 721 N N . ALA A 1 100 ? 3.117 1.714 5.781 1.00 98.19 100 ALA A N 1
ATOM 722 C CA . ALA A 1 100 ? 4.330 2.114 5.078 1.00 98.19 100 ALA A CA 1
ATOM 723 C C . ALA A 1 100 ? 4.392 1.571 3.647 1.00 98.19 100 ALA A C 1
ATOM 725 O O . ALA A 1 100 ? 3.944 0.460 3.380 1.00 98.19 100 ALA A O 1
ATOM 726 N N . MET A 1 101 ? 5.011 2.321 2.745 1.00 98.31 101 MET A N 1
ATOM 727 C CA . MET A 1 101 ? 5.418 1.824 1.436 1.00 98.31 101 MET A CA 1
ATOM 728 C C . MET A 1 101 ? 6.870 2.170 1.143 1.00 98.31 101 MET A C 1
ATOM 730 O O . MET A 1 101 ? 7.399 3.143 1.687 1.00 98.31 101 MET A O 1
ATOM 734 N N . ILE A 1 102 ? 7.513 1.369 0.301 1.00 97.12 102 ILE A N 1
ATOM 735 C CA . ILE A 1 102 ? 8.929 1.529 -0.018 1.00 97.12 102 ILE A CA 1
ATOM 736 C C . ILE A 1 102 ? 9.218 1.205 -1.476 1.00 97.12 102 ILE A C 1
ATOM 738 O O . ILE A 1 102 ? 8.810 0.148 -1.937 1.00 97.12 102 ILE A O 1
ATOM 742 N N . GLY A 1 103 ? 9.966 2.080 -2.146 1.00 94.81 103 GLY A N 1
ATOM 743 C CA . GLY A 1 103 ? 10.791 1.778 -3.312 1.00 94.81 103 GLY A CA 1
ATOM 744 C C . GLY A 1 103 ? 12.257 1.936 -2.912 1.00 94.81 103 GLY A C 1
ATOM 745 O O . GLY A 1 103 ? 12.696 3.039 -2.572 1.00 94.81 103 GLY A O 1
ATOM 746 N N . PHE A 1 104 ? 13.005 0.835 -2.870 1.00 92.00 104 PHE A N 1
ATOM 747 C CA . PHE A 1 104 ? 14.404 0.839 -2.439 1.00 92.00 104 PHE A CA 1
ATOM 748 C C . PHE A 1 104 ? 15.242 -0.106 -3.287 1.00 92.00 104 PHE A C 1
ATOM 750 O O . PHE A 1 104 ? 14.824 -1.220 -3.576 1.00 92.00 104 PHE A O 1
ATOM 757 N N . TRP A 1 105 ? 16.432 0.364 -3.655 1.00 91.50 105 TRP A N 1
ATOM 758 C CA . TRP A 1 105 ? 17.325 -0.316 -4.588 1.00 91.50 105 TRP A CA 1
ATOM 759 C C . TRP A 1 105 ? 18.091 -1.512 -4.006 1.00 91.50 105 TRP A C 1
ATOM 761 O O . TRP A 1 105 ? 18.681 -2.237 -4.781 1.00 91.50 105 TRP A O 1
ATOM 771 N N . ASN A 1 106 ? 18.168 -1.674 -2.676 1.00 90.56 106 ASN A N 1
ATOM 772 C CA . ASN A 1 106 ? 19.100 -2.626 -2.055 1.00 90.56 106 ASN A CA 1
ATOM 773 C C . ASN A 1 106 ? 18.504 -3.345 -0.838 1.00 90.56 106 ASN A C 1
ATOM 775 O O . ASN A 1 106 ? 18.950 -3.172 0.308 1.00 90.56 106 ASN A O 1
ATOM 779 N N . LEU A 1 107 ? 17.434 -4.106 -1.060 1.00 92.62 107 LEU A N 1
ATOM 780 C CA . LEU A 1 107 ? 16.785 -4.873 0.001 1.00 92.62 107 LEU A CA 1
ATOM 781 C C . LEU A 1 107 ? 17.635 -6.074 0.447 1.00 92.62 107 LEU A C 1
ATOM 783 O O . LEU A 1 107 ? 17.474 -6.527 1.586 1.00 92.62 107 LEU A O 1
ATOM 787 N N . ASP A 1 108 ? 18.534 -6.578 -0.399 1.00 89.88 108 ASP A N 1
ATOM 788 C CA . ASP A 1 108 ? 19.374 -7.744 -0.113 1.00 89.88 108 ASP A CA 1
ATOM 789 C C . ASP A 1 108 ? 20.615 -7.453 0.769 1.00 89.88 108 ASP A C 1
ATOM 791 O O . ASP A 1 108 ? 21.203 -8.378 1.347 1.00 89.88 108 ASP A O 1
ATOM 795 N N . ALA A 1 109 ? 20.998 -6.182 0.953 1.00 88.56 109 ALA A N 1
ATOM 796 C CA . ALA A 1 109 ? 22.082 -5.813 1.857 1.00 88.56 109 ALA A CA 1
ATOM 797 C C . ALA A 1 109 ? 21.737 -6.053 3.333 1.00 88.56 109 ALA A C 1
ATOM 799 O O . ALA A 1 109 ? 20.594 -5.994 3.774 1.00 88.56 109 ALA A O 1
ATOM 800 N N . ALA A 1 110 ? 22.779 -6.166 4.163 1.00 82.88 110 ALA A N 1
ATOM 801 C CA . ALA A 1 110 ? 22.642 -6.377 5.609 1.00 82.88 110 ALA A CA 1
ATOM 802 C C . ALA A 1 110 ? 21.779 -5.321 6.336 1.00 82.88 110 ALA A C 1
ATOM 804 O O . ALA A 1 110 ? 21.179 -5.629 7.361 1.00 82.88 110 ALA A O 1
ATOM 805 N N . ILE A 1 111 ? 21.732 -4.078 5.840 1.00 85.38 111 ILE A N 1
ATOM 806 C CA . ILE A 1 111 ? 20.827 -3.037 6.365 1.00 85.38 111 ILE A CA 1
ATOM 807 C C . ILE A 1 111 ? 19.401 -3.229 5.809 1.00 85.38 111 ILE A C 1
ATOM 809 O O . ILE A 1 111 ? 18.428 -3.017 6.531 1.00 85.38 111 ILE A O 1
ATOM 813 N N . GLY A 1 112 ? 19.275 -3.684 4.560 1.00 86.50 112 GLY A N 1
ATOM 814 C CA . GLY A 1 112 ? 18.012 -4.033 3.908 1.00 86.50 112 GLY A CA 1
ATOM 815 C C . GLY A 1 112 ? 17.276 -5.203 4.570 1.00 86.50 112 GLY A C 1
ATOM 816 O O . GLY A 1 112 ? 16.050 -5.182 4.624 1.00 86.50 112 GLY A O 1
ATOM 817 N N . ASP A 1 113 ? 17.982 -6.151 5.200 1.00 90.38 113 ASP A N 1
ATOM 818 C CA . ASP A 1 113 ? 17.386 -7.276 5.950 1.00 90.38 113 ASP A CA 1
ATOM 819 C C . ASP A 1 113 ? 16.328 -6.840 6.980 1.00 90.38 113 ASP A C 1
ATOM 821 O O . ASP A 1 113 ? 15.304 -7.513 7.163 1.00 90.38 113 ASP A O 1
ATOM 825 N N . GLY A 1 114 ? 16.561 -5.706 7.651 1.00 93.25 114 GLY A N 1
ATOM 826 C CA . GLY A 1 114 ? 15.609 -5.133 8.602 1.00 93.25 114 GLY A CA 1
ATOM 827 C C . GLY A 1 114 ? 14.321 -4.670 7.919 1.00 93.25 114 GLY A C 1
ATOM 828 O O . GLY A 1 114 ? 13.229 -4.947 8.416 1.00 93.25 114 GLY A O 1
ATOM 829 N N . LEU A 1 115 ? 14.443 -4.044 6.745 1.00 95.31 115 LEU A N 1
ATOM 830 C CA . LEU A 1 115 ? 13.307 -3.627 5.924 1.00 95.31 115 LEU A CA 1
ATOM 831 C C . LEU A 1 115 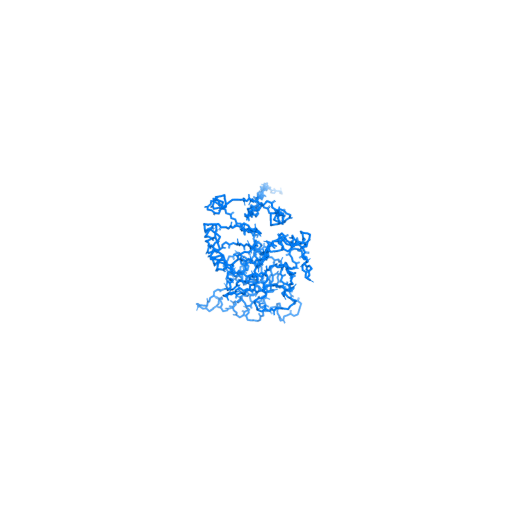? 12.572 -4.837 5.352 1.00 95.31 115 LEU A C 1
ATOM 833 O O . LEU A 1 115 ? 11.361 -4.927 5.516 1.00 95.31 115 LEU A O 1
ATOM 837 N N . ARG A 1 116 ? 13.278 -5.818 4.779 1.00 95.12 116 ARG A N 1
ATOM 838 C CA . ARG A 1 116 ? 12.652 -7.052 4.278 1.00 95.12 116 ARG A CA 1
ATOM 839 C C . ARG A 1 116 ? 11.838 -7.751 5.357 1.00 95.12 116 ARG A C 1
ATOM 841 O O . ARG A 1 116 ? 10.692 -8.120 5.126 1.00 95.12 116 ARG A O 1
ATOM 848 N N . THR A 1 117 ? 12.396 -7.871 6.561 1.00 95.81 117 THR A N 1
ATOM 849 C CA . THR A 1 117 ? 11.674 -8.450 7.700 1.00 95.81 117 THR A CA 1
ATOM 850 C C . THR A 1 117 ? 10.433 -7.627 8.048 1.00 95.81 117 THR A C 1
ATOM 852 O O . THR A 1 117 ? 9.358 -8.195 8.230 1.00 95.81 117 THR A O 1
ATOM 855 N N . ALA A 1 118 ? 10.559 -6.298 8.115 1.00 96.62 118 ALA A N 1
ATOM 856 C CA . ALA A 1 118 ? 9.449 -5.407 8.446 1.00 96.62 118 ALA A CA 1
ATOM 857 C C . ALA A 1 118 ? 8.322 -5.440 7.400 1.00 96.62 118 ALA A C 1
ATOM 859 O O . ALA A 1 118 ? 7.150 -5.421 7.766 1.00 96.62 118 ALA A O 1
ATOM 860 N N . PHE A 1 119 ? 8.663 -5.544 6.115 1.00 97.56 119 PHE A N 1
ATOM 861 C CA . PHE A 1 119 ? 7.720 -5.620 4.996 1.00 97.56 119 PHE A CA 1
ATOM 862 C C . PHE A 1 119 ? 7.277 -7.054 4.650 1.00 97.56 119 PHE A C 1
ATOM 864 O O . PHE A 1 119 ? 6.496 -7.239 3.721 1.00 97.56 119 PHE A O 1
ATOM 871 N N . GLN A 1 120 ? 7.727 -8.062 5.408 1.00 97.00 120 GLN A N 1
ATOM 872 C CA . GLN A 1 120 ? 7.407 -9.481 5.196 1.00 97.00 120 GLN A CA 1
ATOM 873 C C . GLN A 1 120 ? 7.833 -10.006 3.810 1.00 97.00 120 GLN A C 1
ATOM 875 O O . GLN A 1 120 ? 7.059 -10.650 3.100 1.00 97.00 120 GLN A O 1
ATOM 880 N N . VAL A 1 121 ? 9.093 -9.755 3.455 1.00 96.88 121 VAL A N 1
ATOM 881 C CA . VAL A 1 121 ? 9.763 -10.236 2.237 1.00 96.88 121 VAL A CA 1
ATOM 882 C C . VAL A 1 121 ? 10.823 -11.283 2.604 1.00 96.88 121 VAL A C 1
ATOM 884 O O . VAL A 1 121 ? 11.724 -11.014 3.402 1.00 96.88 121 VAL A O 1
ATOM 887 N N . GLU A 1 122 ? 10.738 -12.487 2.029 1.00 92.56 122 GLU A N 1
ATOM 888 C CA . GLU A 1 122 ? 11.622 -13.615 2.373 1.00 92.56 122 GLU A CA 1
ATOM 889 C C . GLU A 1 122 ? 12.993 -13.468 1.714 1.00 92.56 122 GLU A C 1
ATOM 891 O O . GLU A 1 122 ? 14.035 -13.529 2.375 1.00 92.56 122 GLU A O 1
ATOM 896 N N . THR A 1 123 ? 12.980 -13.254 0.402 1.00 88.56 123 THR A N 1
ATOM 897 C CA . THR A 1 123 ? 14.173 -13.120 -0.432 1.00 88.56 123 THR A CA 1
ATOM 898 C C . THR A 1 123 ? 14.081 -11.851 -1.247 1.00 88.56 123 THR A C 1
ATOM 900 O O . THR A 1 123 ? 12.995 -11.497 -1.696 1.00 88.56 123 THR A O 1
ATOM 903 N N . ALA A 1 124 ? 15.230 -11.237 -1.481 1.00 88.50 124 ALA A N 1
ATOM 904 C CA . ALA A 1 124 ? 15.423 -10.139 -2.405 1.00 88.50 124 ALA A CA 1
ATOM 905 C C . ALA A 1 124 ? 16.670 -10.473 -3.235 1.00 88.50 124 ALA A C 1
ATOM 907 O O . ALA A 1 124 ? 17.620 -11.055 -2.699 1.00 88.50 124 ALA A O 1
ATOM 908 N N . VAL A 1 125 ? 16.596 -10.268 -4.547 1.00 93.38 125 VAL A N 1
ATOM 909 C CA . VAL A 1 125 ? 17.681 -10.572 -5.482 1.00 93.38 125 VAL A CA 1
ATOM 910 C C . VAL A 1 125 ? 17.772 -9.457 -6.504 1.00 93.38 125 VAL A C 1
ATOM 912 O O . VAL A 1 125 ? 16.848 -9.313 -7.313 1.00 93.38 125 VAL A O 1
ATOM 915 N N . ASP A 1 126 ? 18.917 -8.782 -6.536 1.00 92.19 126 ASP A N 1
ATOM 916 C CA . ASP A 1 126 ? 19.192 -7.698 -7.471 1.00 92.19 126 ASP A CA 1
ATOM 917 C C . ASP A 1 126 ? 18.827 -8.052 -8.915 1.00 92.19 126 ASP A C 1
ATOM 919 O O . ASP A 1 126 ? 19.031 -9.176 -9.424 1.00 92.19 126 ASP A O 1
ATOM 923 N N . TYR A 1 127 ? 18.363 -7.032 -9.617 1.00 91.62 127 TYR A N 1
ATOM 924 C CA . TYR A 1 127 ? 18.413 -6.981 -11.060 1.00 91.62 127 TYR A CA 1
ATOM 925 C C . TYR A 1 127 ? 19.040 -5.656 -11.499 1.00 91.62 127 TYR A C 1
ATOM 927 O O . TYR A 1 127 ? 18.799 -4.594 -10.943 1.00 91.62 127 TYR A O 1
ATOM 935 N N . THR A 1 128 ? 19.888 -5.735 -12.520 1.00 89.19 128 THR A N 1
ATOM 936 C CA . THR A 1 128 ? 20.766 -4.626 -12.932 1.00 89.19 128 THR A CA 1
ATOM 937 C C . THR A 1 128 ? 20.348 -4.008 -14.267 1.00 89.19 128 THR A C 1
ATOM 939 O O . THR A 1 128 ? 21.193 -3.476 -14.986 1.00 89.19 128 THR A O 1
ATOM 942 N N . PHE A 1 129 ? 19.110 -4.272 -14.687 1.00 90.25 129 PHE A N 1
ATOM 943 C CA . PHE A 1 129 ? 18.491 -3.685 -15.871 1.00 90.25 129 PHE A CA 1
ATOM 944 C C . PHE A 1 129 ? 16.996 -3.524 -15.603 1.00 90.25 129 PHE A C 1
ATOM 946 O O . PHE A 1 129 ? 16.355 -4.551 -15.366 1.00 90.25 129 PHE A O 1
ATOM 953 N N . PRO A 1 130 ? 16.412 -2.322 -15.727 1.00 90.31 130 PRO A N 1
ATOM 954 C CA . PRO A 1 130 ? 15.007 -2.089 -15.419 1.00 90.31 130 PRO A CA 1
ATOM 955 C C . PRO A 1 130 ? 14.069 -3.091 -16.102 1.00 90.31 130 PRO A C 1
ATOM 957 O O . PRO A 1 130 ? 14.130 -3.297 -17.320 1.00 90.31 130 PRO A O 1
ATOM 960 N N . LEU A 1 131 ? 13.173 -3.695 -15.321 1.00 95.12 131 LEU A N 1
ATOM 961 C CA . LEU A 1 131 ? 12.184 -4.660 -15.794 1.00 95.12 131 LEU A CA 1
ATOM 962 C C . LEU A 1 131 ? 10.765 -4.074 -15.704 1.00 95.12 131 LEU A C 1
ATOM 964 O O . LEU A 1 131 ? 10.427 -3.442 -14.704 1.00 95.12 131 LEU A O 1
ATOM 968 N N . PRO A 1 132 ? 9.914 -4.264 -16.730 1.00 96.75 132 PRO A N 1
ATOM 969 C CA . PRO A 1 132 ? 8.532 -3.799 -16.674 1.00 96.75 132 PRO A CA 1
ATOM 970 C C . PRO A 1 132 ? 7.755 -4.499 -15.554 1.00 96.75 132 PRO A C 1
ATOM 972 O O . PRO A 1 132 ? 8.009 -5.666 -15.257 1.00 96.75 132 PRO A O 1
ATOM 975 N N . ILE A 1 133 ? 6.758 -3.814 -14.994 1.00 97.94 133 ILE A N 1
ATOM 976 C CA . ILE A 1 133 ? 5.910 -4.368 -13.931 1.00 97.94 133 ILE A CA 1
ATOM 977 C C . ILE A 1 133 ? 4.614 -4.888 -14.545 1.00 97.94 133 ILE A C 1
ATOM 979 O O . ILE A 1 133 ? 3.878 -4.137 -15.185 1.00 97.94 133 ILE A O 1
ATOM 983 N N . TYR A 1 134 ? 4.313 -6.161 -14.322 1.00 98.38 134 TYR A N 1
ATOM 984 C CA . TYR A 1 134 ? 3.056 -6.794 -14.696 1.00 98.38 134 TYR A CA 1
ATOM 985 C C . TYR A 1 134 ? 2.157 -6.935 -13.470 1.00 98.38 134 TYR A C 1
ATOM 987 O O . TYR A 1 134 ? 2.566 -7.480 -12.446 1.00 98.38 134 TYR A O 1
ATOM 995 N N . ALA A 1 135 ? 0.906 -6.495 -13.595 1.00 96.44 135 ALA A N 1
ATOM 996 C CA . ALA A 1 135 ? -0.134 -6.796 -12.617 1.00 96.44 135 ALA 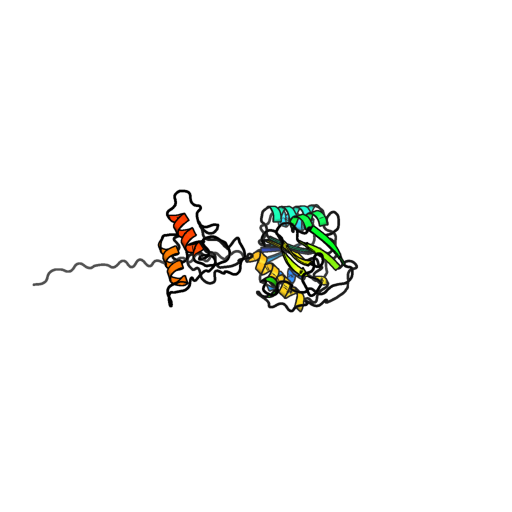A CA 1
ATOM 997 C C . ALA A 1 135 ? -0.482 -8.295 -12.670 1.00 96.44 135 ALA A C 1
ATOM 999 O O . ALA A 1 135 ? -0.908 -8.785 -13.721 1.00 96.44 135 ALA A O 1
ATOM 1000 N N . TRP A 1 136 ? -0.301 -9.018 -11.561 1.00 95.44 136 TRP A N 1
ATOM 1001 C CA . TRP A 1 136 ? -0.673 -10.434 -11.442 1.00 95.44 136 TRP A CA 1
ATOM 1002 C C . TRP A 1 136 ? -2.091 -10.598 -10.900 1.00 95.44 136 TRP A C 1
ATOM 1004 O O . TRP A 1 136 ? -2.856 -11.400 -11.435 1.00 95.44 136 TRP A O 1
ATOM 1014 N N . ASP A 1 137 ? -2.467 -9.787 -9.912 1.00 89.94 137 ASP A N 1
ATOM 1015 C CA . ASP A 1 137 ? -3.857 -9.629 -9.484 1.00 89.94 137 ASP A CA 1
ATOM 1016 C C . ASP A 1 137 ? -4.458 -8.374 -10.124 1.00 89.94 137 ASP A C 1
ATOM 1018 O O . ASP A 1 137 ? -4.514 -7.303 -9.530 1.00 89.94 137 ASP A O 1
ATOM 1022 N N . VAL A 1 138 ? -4.908 -8.499 -11.373 1.00 85.12 138 VAL A N 1
ATOM 1023 C CA . VAL A 1 138 ? -5.454 -7.375 -12.157 1.00 85.12 138 VAL A CA 1
ATOM 1024 C C . VAL A 1 138 ? -6.731 -6.758 -11.574 1.00 85.12 138 VAL A C 1
ATOM 1026 O O . VAL A 1 138 ? -7.127 -5.676 -12.004 1.00 85.12 138 VAL A O 1
ATOM 1029 N N . SER A 1 139 ? -7.401 -7.449 -10.647 1.00 83.31 139 SER A N 1
ATOM 1030 C CA . SER A 1 139 ? -8.582 -6.942 -9.941 1.00 83.31 139 SER A CA 1
ATOM 1031 C C . SER A 1 139 ? -8.235 -6.133 -8.698 1.00 83.31 139 SER A C 1
ATOM 1033 O O . SER A 1 139 ? -9.079 -5.361 -8.245 1.00 83.31 139 SER A O 1
ATOM 1035 N N . HIS A 1 140 ? -7.022 -6.281 -8.160 1.00 86.19 140 HIS A N 1
ATOM 1036 C CA . HIS A 1 140 ? -6.641 -5.634 -6.913 1.00 86.19 140 HIS A CA 1
ATOM 1037 C C . HIS A 1 140 ? -6.786 -4.102 -7.007 1.00 86.19 140 HIS A C 1
ATOM 1039 O O . HIS A 1 140 ? -6.417 -3.516 -8.035 1.00 86.19 140 HIS A O 1
ATOM 1045 N N . PRO A 1 141 ? -7.262 -3.415 -5.948 1.00 86.56 141 PRO A N 1
ATOM 1046 C CA . PRO A 1 141 ? -7.439 -1.962 -5.949 1.00 86.56 141 PRO A CA 1
ATOM 1047 C C . PRO A 1 141 ? -6.197 -1.176 -6.371 1.00 86.56 141 PRO A C 1
ATOM 1049 O O . PRO A 1 141 ? -6.323 -0.185 -7.081 1.00 86.56 141 PRO A O 1
ATOM 1052 N N . ILE A 1 142 ? -4.991 -1.656 -6.044 1.00 93.50 142 ILE A N 1
ATOM 1053 C CA . ILE A 1 142 ? -3.746 -0.982 -6.459 1.00 93.50 142 ILE A CA 1
ATOM 1054 C C . ILE A 1 142 ? -3.606 -0.843 -7.987 1.00 93.50 142 ILE A C 1
ATOM 1056 O O . ILE A 1 142 ? -2.900 0.041 -8.459 1.00 93.50 142 ILE A O 1
ATOM 1060 N N . PHE A 1 143 ? -4.307 -1.655 -8.783 1.00 93.50 143 PHE A N 1
ATOM 1061 C CA . PHE A 1 143 ? -4.297 -1.561 -10.247 1.00 93.50 143 PHE A CA 1
ATOM 1062 C C . PHE A 1 143 ? -5.571 -0.948 -10.841 1.00 93.50 143 PHE A C 1
ATOM 1064 O O . PHE A 1 143 ? -5.632 -0.722 -12.052 1.00 93.50 143 PHE A O 1
ATOM 1071 N N . THR A 1 144 ? -6.592 -0.684 -10.025 1.00 87.62 144 THR A N 1
ATOM 1072 C CA . THR A 1 144 ? -7.928 -0.312 -10.514 1.00 87.62 144 THR A CA 1
ATOM 1073 C C . THR A 1 144 ? -8.481 0.980 -9.912 1.00 87.62 144 THR A C 1
ATOM 1075 O O . THR A 1 144 ? -9.307 1.623 -10.564 1.00 87.62 144 THR A O 1
ATOM 1078 N N . VAL A 1 145 ? -8.042 1.387 -8.714 1.00 80.44 145 VAL A N 1
ATOM 1079 C CA . VAL A 1 145 ? -8.624 2.504 -7.953 1.00 80.44 145 VAL A CA 1
ATOM 1080 C C . VAL A 1 145 ? -7.544 3.322 -7.224 1.00 80.44 145 VAL A C 1
ATOM 1082 O O . VAL A 1 145 ? -6.723 2.746 -6.516 1.00 80.44 145 VAL A O 1
ATOM 1085 N N . PRO A 1 146 ? -7.580 4.669 -7.304 1.00 82.94 146 PRO A N 1
ATOM 1086 C CA . PRO A 1 146 ? -8.494 5.494 -8.105 1.00 82.94 146 PRO A CA 1
ATOM 1087 C C . PRO A 1 146 ? -8.205 5.486 -9.614 1.00 82.94 146 PRO A C 1
ATOM 1089 O O . PRO A 1 146 ? -9.048 5.934 -10.393 1.00 82.94 146 PRO A O 1
ATOM 1092 N N . ASN A 1 147 ? -7.040 4.997 -10.034 1.00 89.12 147 ASN A N 1
ATOM 1093 C CA . ASN A 1 147 ? -6.614 5.000 -11.427 1.00 89.12 147 ASN A CA 1
ATOM 1094 C C . ASN A 1 147 ? -6.613 3.589 -12.019 1.00 89.12 147 ASN A C 1
ATOM 1096 O O . ASN A 1 147 ? -6.157 2.640 -11.389 1.00 89.12 147 ASN A O 1
ATOM 1100 N N . LEU A 1 148 ? -7.036 3.454 -13.275 1.00 89.06 148 LEU A N 1
ATOM 1101 C CA . LEU A 1 148 ? -6.845 2.210 -14.017 1.00 89.06 148 LEU A CA 1
ATOM 1102 C C . LEU A 1 148 ? -5.400 2.125 -14.522 1.00 89.06 148 LEU A C 1
ATOM 1104 O O . LEU A 1 148 ? -4.980 2.961 -15.326 1.00 89.06 148 LEU A O 1
ATOM 1108 N N . ILE A 1 149 ? -4.668 1.100 -14.088 1.00 94.06 149 ILE A N 1
ATOM 1109 C CA . ILE A 1 149 ? -3.254 0.910 -14.418 1.00 94.06 149 ILE A CA 1
ATOM 1110 C C . ILE A 1 149 ? -3.105 -0.001 -15.637 1.00 94.06 149 ILE A C 1
ATOM 1112 O O . ILE A 1 149 ? -3.683 -1.086 -15.714 1.00 94.06 149 ILE A O 1
ATOM 1116 N N . ALA A 1 150 ? -2.316 0.446 -16.616 1.00 93.19 150 ALA A N 1
ATOM 1117 C CA . ALA A 1 150 ? -1.954 -0.376 -17.763 1.00 93.19 150 ALA A CA 1
ATOM 1118 C C . ALA A 1 150 ? -0.893 -1.414 -17.365 1.00 93.19 150 ALA A C 1
ATOM 1120 O O . ALA A 1 150 ? 0.047 -1.102 -16.640 1.00 93.19 150 ALA A O 1
ATOM 1121 N N . SER A 1 151 ? -1.025 -2.638 -17.878 1.00 94.06 151 SER A N 1
ATOM 1122 C CA . SER A 1 151 ? -0.072 -3.728 -17.650 1.00 94.06 151 SER A CA 1
ATOM 1123 C C . SER A 1 151 ? 0.509 -4.210 -18.991 1.00 94.06 151 SER A C 1
ATOM 1125 O O . SER A 1 151 ? -0.269 -4.525 -19.900 1.00 94.06 151 SER A O 1
ATOM 1127 N N . PRO A 1 152 ? 1.843 -4.279 -19.150 1.00 97.00 152 PRO A N 1
ATOM 1128 C CA . PRO A 1 152 ? 2.843 -3.869 -18.167 1.00 97.00 152 PRO A CA 1
ATOM 1129 C C . PRO A 1 152 ? 2.990 -2.346 -18.036 1.00 97.00 152 PRO A C 1
ATOM 1131 O O . PRO A 1 152 ? 2.775 -1.610 -19.002 1.00 97.00 152 PRO A O 1
ATOM 1134 N N . ILE A 1 153 ? 3.465 -1.898 -16.873 1.00 96.69 153 ILE A N 1
ATOM 1135 C CA . ILE A 1 153 ? 3.975 -0.538 -16.676 1.00 96.69 153 ILE A CA 1
ATOM 1136 C C . ILE A 1 153 ? 5.342 -0.438 -17.376 1.00 96.69 153 ILE A C 1
ATOM 1138 O O . ILE A 1 153 ? 6.233 -1.251 -17.095 1.00 96.69 153 ILE A O 1
ATOM 1142 N N . PRO A 1 154 ? 5.524 0.507 -18.316 1.00 93.75 154 PRO A N 1
ATOM 1143 C CA . PRO A 1 154 ? 6.738 0.603 -19.115 1.00 93.75 154 PRO A CA 1
ATOM 1144 C C . PRO A 1 154 ? 7.903 1.245 -18.352 1.00 93.75 154 PRO A C 1
ATOM 1146 O O . PRO A 1 154 ? 7.736 2.194 -17.587 1.00 93.75 154 PRO A O 1
ATOM 1149 N N . ILE A 1 155 ? 9.114 0.780 -18.662 1.00 93.19 155 ILE A N 1
ATOM 1150 C CA . ILE A 1 155 ? 10.366 1.410 -18.231 1.00 93.19 155 ILE A CA 1
ATOM 1151 C C . ILE A 1 155 ? 10.532 2.780 -18.895 1.00 93.19 155 ILE A C 1
ATOM 1153 O O . ILE A 1 155 ? 10.291 2.932 -20.095 1.00 93.19 155 ILE A O 1
ATOM 1157 N N . GLY A 1 156 ? 10.991 3.764 -18.122 1.00 88.69 156 GLY A N 1
ATOM 1158 C CA . GLY A 1 156 ? 11.306 5.108 -18.600 1.00 88.69 156 GLY A CA 1
ATOM 1159 C C . GLY A 1 156 ? 12.788 5.324 -18.885 1.00 88.69 156 GLY A C 1
ATOM 1160 O O . GLY A 1 156 ? 13.130 5.997 -19.861 1.00 88.69 156 GLY A O 1
ATOM 1161 N N . GLN A 1 157 ? 13.668 4.751 -18.063 1.00 88.31 157 GLN A N 1
ATOM 1162 C CA . GLN A 1 157 ? 15.115 4.906 -18.192 1.00 88.31 157 GLN A CA 1
ATOM 1163 C C . GLN A 1 157 ? 15.880 3.791 -17.478 1.00 88.31 157 GLN A C 1
ATOM 1165 O O . GLN A 1 157 ? 15.330 3.101 -16.634 1.00 88.31 157 GLN A O 1
ATOM 1170 N N . ASP A 1 158 ? 17.154 3.663 -17.835 1.00 88.81 158 ASP A N 1
ATOM 1171 C CA . ASP A 1 158 ? 18.155 2.794 -17.216 1.00 88.81 158 ASP A CA 1
ATOM 1172 C C . ASP A 1 158 ? 19.305 3.706 -16.771 1.00 88.81 158 ASP A C 1
ATOM 1174 O O . ASP A 1 158 ? 20.094 4.180 -17.600 1.00 88.81 158 ASP A O 1
ATOM 1178 N N . ALA A 1 159 ? 19.287 4.092 -15.493 1.00 84.25 159 ALA A N 1
ATOM 1179 C CA . ALA A 1 159 ? 20.198 5.092 -14.935 1.00 84.25 159 ALA A CA 1
ATOM 1180 C C . ALA A 1 159 ? 21.009 4.583 -13.731 1.00 84.25 159 ALA A C 1
ATOM 1182 O O . ALA A 1 159 ? 21.944 5.274 -13.306 1.00 84.25 159 ALA A O 1
ATOM 1183 N N . TRP A 1 160 ? 20.709 3.387 -13.219 1.00 83.94 160 TRP A N 1
ATOM 1184 C CA . TRP A 1 160 ? 21.360 2.794 -12.053 1.00 83.94 160 TRP A CA 1
ATOM 1185 C C . TRP A 1 160 ? 22.047 1.482 -12.422 1.00 83.94 160 TRP A C 1
ATOM 1187 O O . TRP A 1 160 ? 21.761 0.861 -13.432 1.00 83.94 160 TRP A O 1
ATOM 1197 N N . ALA A 1 161 ? 23.045 1.096 -11.627 1.00 86.38 161 ALA A N 1
ATOM 1198 C CA . ALA A 1 161 ? 23.698 -0.207 -11.791 1.00 86.38 161 ALA A CA 1
ATOM 1199 C C . ALA A 1 161 ? 22.921 -1.336 -11.096 1.00 86.38 161 ALA A C 1
ATOM 1201 O O . ALA A 1 161 ? 23.240 -2.507 -11.291 1.00 86.38 161 ALA A O 1
ATOM 1202 N N . ASP A 1 162 ? 21.970 -0.945 -10.257 1.00 89.19 162 ASP A N 1
ATOM 1203 C CA . ASP A 1 162 ? 21.112 -1.777 -9.442 1.00 89.19 162 ASP A CA 1
ATOM 1204 C C . ASP A 1 162 ? 19.746 -1.092 -9.429 1.00 89.19 162 ASP A C 1
ATOM 1206 O O . ASP A 1 162 ? 19.633 0.061 -9.004 1.00 89.19 162 ASP A O 1
ATOM 1210 N N . ASP A 1 163 ? 18.759 -1.756 -10.016 1.00 89.75 163 ASP A N 1
ATOM 1211 C CA . ASP A 1 163 ? 17.434 -1.197 -10.274 1.00 89.75 163 ASP A CA 1
ATOM 1212 C C . ASP A 1 163 ? 16.399 -1.687 -9.250 1.00 89.75 163 ASP A C 1
ATOM 1214 O O . ASP A 1 163 ? 15.219 -1.325 -9.327 1.00 89.75 163 ASP A O 1
ATOM 1218 N N . GLY A 1 164 ? 16.854 -2.464 -8.263 1.00 94.00 164 GLY A N 1
ATOM 1219 C CA . GLY A 1 164 ? 16.060 -3.035 -7.191 1.00 94.00 164 GLY A CA 1
ATOM 1220 C C . GLY A 1 164 ? 16.126 -4.554 -7.170 1.00 94.00 164 GLY A C 1
ATOM 1221 O O . GLY A 1 164 ? 16.983 -5.200 -7.772 1.00 94.00 164 GLY A O 1
ATOM 1222 N N . ASP A 1 165 ? 15.151 -5.139 -6.492 1.00 95.62 165 ASP A N 1
ATOM 1223 C CA . ASP A 1 165 ? 15.157 -6.534 -6.112 1.00 95.62 165 ASP A CA 1
ATOM 1224 C C . ASP A 1 165 ? 13.935 -7.277 -6.645 1.00 95.62 165 ASP A C 1
ATOM 1226 O O . ASP A 1 165 ? 12.786 -6.859 -6.495 1.00 95.62 165 ASP A O 1
ATOM 1230 N N . ARG A 1 166 ? 14.164 -8.477 -7.170 1.00 97.12 166 ARG A N 1
ATOM 1231 C CA . ARG A 1 166 ? 13.103 -9.469 -7.329 1.00 97.12 166 ARG A CA 1
ATOM 1232 C C . ARG A 1 166 ? 12.848 -10.151 -5.997 1.00 97.12 166 ARG A C 1
ATOM 1234 O O . ARG A 1 166 ? 13.788 -10.590 -5.331 1.00 97.12 166 ARG A O 1
ATOM 1241 N N . MET A 1 167 ? 11.582 -10.258 -5.621 1.00 97.69 167 MET A N 1
ATOM 1242 C CA . MET A 1 167 ? 11.199 -10.647 -4.271 1.00 97.69 167 MET A CA 1
ATOM 1243 C C . MET A 1 167 ? 10.393 -11.949 -4.214 1.00 97.69 167 MET A C 1
ATOM 1245 O O . MET A 1 167 ? 9.836 -12.406 -5.213 1.00 97.69 167 MET A O 1
ATOM 1249 N N . THR A 1 168 ? 10.326 -12.524 -3.010 1.00 97.38 168 THR A N 1
ATOM 1250 C CA . THR A 1 168 ? 9.369 -13.581 -2.638 1.00 97.38 168 THR A CA 1
ATOM 1251 C C . THR A 1 168 ? 8.633 -13.163 -1.367 1.00 97.38 168 THR A C 1
ATOM 1253 O O . THR A 1 168 ? 9.266 -12.676 -0.422 1.00 97.38 168 THR A O 1
ATOM 1256 N N . ALA A 1 169 ? 7.318 -13.364 -1.327 1.00 94.31 169 ALA A N 1
ATOM 1257 C CA . ALA A 1 169 ? 6.501 -13.116 -0.139 1.00 94.31 169 ALA A CA 1
ATOM 1258 C C . ALA A 1 169 ? 6.901 -14.008 1.055 1.00 94.31 169 ALA A C 1
ATOM 1260 O O . ALA A 1 169 ? 7.246 -15.176 0.893 1.00 94.31 169 ALA A O 1
ATOM 1261 N N . ALA A 1 170 ? 6.826 -13.460 2.270 1.00 91.62 170 ALA A N 1
ATOM 1262 C CA . ALA A 1 170 ? 6.998 -14.179 3.531 1.00 91.62 170 ALA A CA 1
ATOM 1263 C C . ALA A 1 170 ? 5.735 -14.104 4.398 1.00 91.62 170 ALA A C 1
ATOM 1265 O O . ALA A 1 170 ? 4.916 -13.200 4.274 1.00 91.62 170 ALA A O 1
ATOM 1266 N N . ALA A 1 171 ? 5.629 -15.001 5.382 1.00 83.81 171 ALA A N 1
ATOM 1267 C CA . ALA A 1 171 ? 4.526 -15.006 6.347 1.00 83.81 171 ALA A CA 1
ATOM 1268 C C . ALA A 1 171 ? 3.145 -15.033 5.657 1.00 83.81 171 ALA A C 1
ATOM 1270 O O . ALA A 1 171 ? 2.835 -16.015 4.986 1.00 83.81 171 ALA A O 1
ATOM 1271 N N . THR A 1 172 ? 2.317 -14.006 5.862 1.00 79.50 172 THR A N 1
ATOM 1272 C CA . THR A 1 172 ? 0.979 -13.856 5.267 1.00 79.50 172 THR A CA 1
ATOM 1273 C C . THR A 1 172 ? 0.948 -12.829 4.133 1.00 79.50 172 THR A C 1
ATOM 1275 O O . THR A 1 172 ? -0.137 -12.456 3.695 1.00 79.50 172 THR A O 1
ATOM 1278 N N . SER A 1 173 ? 2.109 -12.356 3.660 1.00 91.75 173 SER A N 1
ATOM 1279 C CA . SER A 1 173 ? 2.159 -11.377 2.576 1.00 91.75 173 SER A CA 1
ATOM 1280 C C . SER A 1 173 ? 1.756 -11.979 1.227 1.00 91.75 173 SER A C 1
ATOM 1282 O O . SER A 1 173 ? 1.804 -13.193 1.013 1.00 91.75 173 SER A O 1
ATOM 1284 N N . VAL A 1 174 ? 1.308 -11.110 0.323 1.00 92.69 174 VAL A N 1
ATOM 1285 C CA . VAL A 1 174 ? 0.722 -11.459 -0.973 1.00 92.69 174 VAL A CA 1
ATOM 1286 C C . VAL A 1 174 ? 1.513 -10.782 -2.088 1.00 92.69 174 VAL A C 1
ATOM 1288 O O . VAL A 1 174 ? 1.783 -9.586 -2.032 1.00 92.69 174 VAL A O 1
ATOM 1291 N N . GLU A 1 175 ? 1.875 -11.538 -3.120 1.00 96.56 175 GLU A N 1
ATOM 1292 C CA . GLU A 1 175 ? 2.534 -11.019 -4.323 1.00 96.56 175 GLU A CA 1
ATOM 1293 C C . GLU A 1 175 ? 1.465 -10.496 -5.297 1.00 96.56 175 GLU A C 1
ATOM 1295 O O . GLU A 1 175 ? 0.655 -11.273 -5.802 1.00 96.56 175 GLU A O 1
ATOM 1300 N N . LEU A 1 176 ? 1.439 -9.184 -5.555 1.00 96.81 176 LEU A N 1
ATOM 1301 C CA . LEU A 1 176 ? 0.383 -8.540 -6.356 1.00 96.81 176 LEU A CA 1
ATOM 1302 C C . LEU A 1 176 ? 0.798 -8.275 -7.808 1.00 96.81 176 LEU A C 1
ATOM 1304 O O . LEU A 1 176 ? -0.039 -8.246 -8.715 1.00 96.81 176 LEU A O 1
ATOM 1308 N N . GLY A 1 177 ? 2.094 -8.099 -8.044 1.00 97.94 177 GLY A N 1
ATOM 1309 C CA . GLY A 1 177 ? 2.661 -7.879 -9.368 1.00 97.94 177 GLY A CA 1
ATOM 1310 C C . GLY A 1 177 ? 4.128 -8.275 -9.415 1.00 97.94 177 GLY A C 1
ATOM 1311 O O . GLY A 1 177 ? 4.786 -8.390 -8.379 1.00 97.94 177 GLY A O 1
ATOM 1312 N N . GLY A 1 178 ? 4.647 -8.478 -10.621 1.00 98.12 178 GLY A N 1
ATOM 1313 C CA . GLY A 1 178 ? 6.011 -8.952 -10.818 1.00 98.12 178 GLY A CA 1
ATOM 1314 C C . GLY A 1 178 ? 6.624 -8.583 -12.153 1.00 98.12 178 GLY A C 1
ATOM 1315 O O . GLY A 1 178 ? 5.996 -7.949 -12.995 1.00 98.12 178 GLY A O 1
ATOM 1316 N N . PHE A 1 179 ? 7.873 -8.986 -12.342 1.00 97.94 179 PHE A N 1
ATOM 1317 C CA . PHE A 1 179 ? 8.684 -8.601 -13.501 1.00 97.94 179 PHE A CA 1
ATOM 1318 C C . PHE A 1 179 ? 8.483 -9.495 -14.736 1.00 97.94 179 PHE A C 1
ATOM 1320 O O . PHE A 1 179 ? 9.095 -9.293 -15.788 1.00 97.94 179 PHE A O 1
ATOM 1327 N N . VAL A 1 180 ? 7.587 -10.477 -14.625 1.00 97.75 180 VAL A N 1
ATOM 1328 C CA . VAL A 1 180 ? 7.161 -11.383 -15.698 1.00 97.75 180 VAL A CA 1
ATOM 1329 C C . VAL A 1 180 ? 5.637 -11.388 -15.806 1.00 97.75 180 VAL A C 1
ATOM 1331 O O . VAL A 1 180 ? 4.944 -11.085 -14.843 1.00 97.75 180 VAL A O 1
ATOM 1334 N N . ASP A 1 181 ? 5.093 -11.755 -16.965 1.00 96.56 181 ASP A N 1
ATOM 1335 C CA . ASP A 1 181 ? 3.651 -11.664 -17.258 1.00 96.56 181 ASP A CA 1
ATOM 1336 C C . ASP A 1 181 ? 2.757 -12.649 -16.483 1.00 96.56 181 ASP A C 1
ATOM 1338 O O . ASP A 1 181 ? 1.532 -12.538 -16.515 1.00 96.56 181 ASP A O 1
ATOM 1342 N N . THR A 1 182 ? 3.362 -13.608 -15.784 1.00 94.75 182 THR A N 1
ATOM 1343 C CA . THR A 1 182 ? 2.678 -14.681 -15.066 1.00 94.75 182 THR A CA 1
ATOM 1344 C C . THR A 1 182 ? 3.293 -14.849 -13.684 1.00 94.75 182 THR A C 1
ATOM 1346 O O . THR A 1 182 ? 4.513 -14.981 -13.579 1.00 94.75 182 THR A O 1
ATOM 1349 N N . ALA A 1 183 ? 2.457 -14.922 -12.644 1.00 96.25 183 ALA A N 1
ATOM 1350 C CA . ALA A 1 183 ? 2.884 -15.128 -11.259 1.00 96.25 183 ALA A CA 1
ATOM 1351 C C . ALA A 1 183 ? 3.919 -16.254 -11.132 1.00 96.25 183 ALA A C 1
ATOM 1353 O O . ALA A 1 183 ? 3.636 -17.422 -11.413 1.00 96.25 183 ALA A O 1
ATOM 1354 N N . THR A 1 184 ? 5.136 -15.870 -10.746 1.00 96.69 184 THR A N 1
ATOM 1355 C CA . THR A 1 184 ? 6.303 -16.750 -10.667 1.00 96.69 184 THR A CA 1
ATOM 1356 C C . THR A 1 184 ? 7.067 -16.432 -9.391 1.00 96.69 184 THR A C 1
ATOM 1358 O O . THR A 1 184 ? 7.485 -15.298 -9.179 1.00 96.69 184 THR A O 1
ATOM 1361 N N . THR A 1 185 ? 7.273 -17.446 -8.549 1.00 92.81 185 THR A N 1
ATOM 1362 C CA . THR A 1 185 ? 8.027 -17.307 -7.298 1.00 92.81 185 THR A CA 1
ATOM 1363 C C . THR A 1 185 ? 9.412 -16.719 -7.552 1.00 92.81 185 THR A C 1
ATOM 1365 O O . THR A 1 185 ? 10.140 -17.206 -8.420 1.00 92.81 185 THR A O 1
ATOM 1368 N N . GLY A 1 186 ? 9.783 -15.713 -6.760 1.00 95.69 186 GLY A N 1
ATOM 1369 C CA . GLY A 1 186 ? 11.065 -15.024 -6.884 1.00 95.69 186 GLY A CA 1
ATOM 1370 C C . GLY A 1 186 ? 11.119 -13.993 -8.010 1.00 95.69 186 GLY A C 1
ATOM 1371 O O . GLY A 1 186 ? 12.206 -13.519 -8.315 1.00 95.69 186 GLY A O 1
ATOM 1372 N N . GLU A 1 187 ? 9.987 -13.659 -8.634 1.00 97.88 187 GLU A N 1
ATOM 1373 C CA . GLU A 1 187 ? 9.873 -12.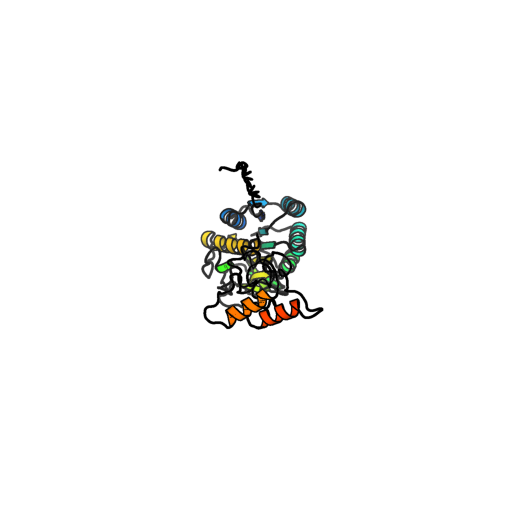598 -9.644 1.00 97.88 187 GLU A CA 1
ATOM 1374 C C . GLU A 1 187 ? 8.905 -11.482 -9.206 1.00 97.88 187 GLU A C 1
ATOM 1376 O O . GLU A 1 187 ? 8.496 -10.661 -10.030 1.00 97.88 187 GLU A O 1
ATOM 1381 N N . ALA A 1 188 ? 8.511 -11.446 -7.925 1.00 98.31 188 ALA A N 1
ATOM 1382 C CA . ALA A 1 188 ? 7.602 -10.424 -7.420 1.00 98.31 188 ALA A CA 1
ATOM 1383 C C . ALA A 1 188 ? 8.286 -9.049 -7.413 1.00 98.31 188 ALA A C 1
ATOM 1385 O O . ALA A 1 188 ? 9.436 -8.907 -6.998 1.00 98.31 188 ALA A O 1
ATOM 1386 N N . ALA A 1 189 ? 7.541 -8.047 -7.864 1.00 98.12 189 ALA A N 1
ATOM 1387 C CA . ALA A 1 189 ? 7.919 -6.640 -7.907 1.00 98.12 189 ALA A CA 1
ATOM 1388 C C . ALA A 1 189 ? 7.140 -5.838 -6.860 1.00 98.12 189 ALA A C 1
ATOM 1390 O O . ALA A 1 189 ? 7.659 -4.855 -6.347 1.00 98.12 189 ALA A O 1
ATOM 1391 N N . ILE A 1 190 ? 5.912 -6.267 -6.539 1.00 98.56 190 ILE A N 1
ATOM 1392 C CA . ILE A 1 190 ? 5.024 -5.629 -5.564 1.00 98.56 190 ILE A CA 1
ATOM 1393 C C . ILE A 1 190 ? 4.540 -6.697 -4.584 1.00 98.56 190 ILE A C 1
ATOM 1395 O O . ILE A 1 190 ? 3.862 -7.650 -4.984 1.00 98.56 190 ILE A O 1
ATOM 1399 N N . ILE A 1 191 ? 4.865 -6.529 -3.302 1.00 98.38 191 ILE A N 1
ATOM 1400 C CA . ILE A 1 191 ? 4.397 -7.394 -2.212 1.00 98.38 191 ILE A CA 1
ATOM 1401 C C . ILE A 1 191 ? 3.565 -6.578 -1.230 1.00 98.38 191 ILE A C 1
ATOM 1403 O O . ILE A 1 191 ? 4.020 -5.559 -0.710 1.00 98.38 191 ILE A O 1
ATOM 1407 N N . LEU A 1 192 ? 2.365 -7.072 -0.931 1.00 97.25 192 LEU A N 1
ATOM 1408 C CA . LEU A 1 192 ? 1.501 -6.558 0.117 1.00 97.25 192 LEU A CA 1
ATOM 1409 C C . LEU A 1 192 ? 1.690 -7.364 1.400 1.00 97.25 192 LEU A C 1
ATOM 1411 O O . LEU A 1 192 ? 1.331 -8.535 1.467 1.00 97.25 192 LEU A O 1
ATOM 1415 N N . GLY A 1 193 ? 2.239 -6.731 2.427 1.00 91.56 193 GLY A N 1
ATOM 1416 C CA . GLY A 1 193 ? 2.511 -7.340 3.726 1.00 91.56 193 GLY A CA 1
ATOM 1417 C C . GLY A 1 193 ? 1.675 -6.758 4.860 1.00 91.56 193 GLY A C 1
ATOM 1418 O O . GLY A 1 193 ? 0.963 -5.762 4.706 1.00 91.56 193 GLY A O 1
ATOM 1419 N N . ASN A 1 194 ? 1.825 -7.372 6.035 1.00 88.38 194 ASN A N 1
ATOM 1420 C CA . ASN A 1 194 ? 1.268 -6.902 7.303 1.00 88.38 194 ASN A CA 1
ATOM 1421 C C . ASN A 1 194 ? -0.250 -6.691 7.244 1.00 88.38 194 ASN A C 1
ATOM 1423 O O . ASN A 1 194 ? -0.737 -5.634 7.647 1.00 88.38 194 ASN A O 1
ATOM 1427 N N . ASP A 1 195 ? -0.972 -7.685 6.721 1.00 83.88 195 ASP A N 1
ATOM 1428 C CA . ASP A 1 195 ? -2.434 -7.667 6.568 1.00 83.88 195 ASP A CA 1
ATOM 1429 C C . ASP A 1 195 ? -2.907 -6.385 5.866 1.00 83.88 195 ASP A C 1
ATOM 1431 O O . ASP A 1 195 ? -3.767 -5.653 6.349 1.00 83.88 195 ASP A O 1
ATOM 1435 N N . GLY A 1 196 ? -2.237 -6.052 4.761 1.00 85.88 196 GLY A N 1
ATOM 1436 C CA . GLY A 1 196 ? -2.602 -4.920 3.923 1.00 85.88 196 GLY A CA 1
ATOM 1437 C C . GLY A 1 196 ? -2.075 -3.551 4.372 1.00 85.88 196 GLY A C 1
ATOM 1438 O O . GLY A 1 196 ? -2.389 -2.543 3.740 1.00 85.88 196 GLY A O 1
ATOM 1439 N N . ARG A 1 197 ? -1.248 -3.477 5.425 1.00 93.00 197 ARG A N 1
ATOM 1440 C CA . ARG A 1 197 ? -0.684 -2.205 5.926 1.00 93.00 197 ARG A CA 1
ATOM 1441 C C . ARG A 1 197 ? 0.625 -1.787 5.269 1.00 93.00 197 ARG A C 1
ATOM 1443 O O . ARG A 1 197 ? 1.047 -0.645 5.467 1.00 93.00 197 ARG A O 1
ATOM 1450 N N . THR A 1 198 ? 1.289 -2.671 4.526 1.00 97.69 198 THR A N 1
ATOM 1451 C CA . THR A 1 198 ? 2.570 -2.330 3.900 1.00 97.69 198 THR A CA 1
ATOM 1452 C C . THR A 1 198 ? 2.685 -2.785 2.462 1.00 97.69 198 THR A C 1
ATOM 1454 O O . THR A 1 198 ? 2.349 -3.928 2.172 1.00 97.69 198 THR A O 1
ATOM 1457 N N . ILE A 1 199 ? 3.254 -1.943 1.602 1.00 98.50 199 ILE A N 1
ATOM 1458 C CA . ILE A 1 199 ? 3.607 -2.305 0.224 1.00 98.50 199 ILE A CA 1
ATOM 1459 C C . ILE A 1 199 ? 5.121 -2.210 0.047 1.00 98.50 199 ILE A C 1
ATOM 1461 O O . ILE A 1 199 ? 5.724 -1.169 0.304 1.00 98.50 199 ILE A O 1
ATOM 1465 N N . CYS A 1 200 ? 5.738 -3.307 -0.375 1.00 98.31 200 CYS A N 1
ATOM 1466 C CA . CYS A 1 200 ? 7.137 -3.340 -0.766 1.00 98.31 200 CYS A CA 1
ATOM 1467 C C . CYS A 1 200 ? 7.229 -3.370 -2.287 1.00 98.31 200 CYS A C 1
ATOM 1469 O O . CYS A 1 200 ? 6.788 -4.341 -2.904 1.00 98.31 200 CYS A O 1
ATOM 1471 N N . ASN A 1 201 ? 7.802 -2.315 -2.859 1.00 98.12 201 ASN A N 1
ATOM 1472 C CA . ASN A 1 201 ? 8.135 -2.220 -4.268 1.00 98.12 201 ASN A CA 1
ATOM 1473 C C . ASN A 1 201 ? 9.619 -2.543 -4.435 1.00 98.12 201 ASN A C 1
ATOM 1475 O O . ASN A 1 201 ? 10.492 -1.800 -3.985 1.00 98.12 201 ASN A O 1
ATOM 1479 N N . GLY A 1 202 ? 9.903 -3.659 -5.100 1.00 95.81 202 GLY A N 1
ATOM 1480 C CA . GLY A 1 202 ? 11.254 -4.133 -5.404 1.00 95.81 202 GLY A CA 1
ATOM 1481 C C . GLY A 1 202 ? 11.888 -3.386 -6.574 1.00 95.81 202 GLY A C 1
ATOM 1482 O O . GLY A 1 202 ? 12.692 -3.937 -7.310 1.00 95.81 202 GLY A O 1
ATOM 1483 N N . PHE A 1 203 ? 11.472 -2.155 -6.832 1.00 95.06 203 PHE A N 1
ATOM 1484 C CA . PHE A 1 203 ? 11.940 -1.365 -7.956 1.00 95.06 203 PHE A CA 1
ATOM 1485 C C . PHE A 1 203 ? 12.132 0.083 -7.534 1.00 95.06 203 PHE A C 1
ATOM 1487 O O . PHE A 1 203 ? 11.415 0.605 -6.676 1.00 95.06 203 PHE A O 1
ATOM 1494 N N . VAL A 1 204 ? 13.094 0.742 -8.168 1.00 92.56 204 VAL A N 1
ATOM 1495 C CA . VAL A 1 204 ? 13.307 2.177 -7.990 1.00 92.56 204 VAL A CA 1
ATOM 1496 C C . VAL A 1 204 ? 12.293 2.955 -8.824 1.00 92.56 204 VAL A C 1
ATOM 1498 O O . VAL A 1 204 ? 12.091 2.670 -10.008 1.00 92.56 204 VAL A O 1
ATOM 1501 N N . TYR A 1 205 ? 11.625 3.937 -8.219 1.00 94.00 205 TYR A N 1
ATOM 1502 C CA . TYR A 1 205 ? 10.558 4.672 -8.901 1.00 94.00 205 TYR A CA 1
ATOM 1503 C C . TYR A 1 205 ? 11.091 5.437 -10.107 1.00 94.00 205 TYR A C 1
ATOM 1505 O O . TYR A 1 205 ? 10.488 5.422 -11.183 1.00 94.00 205 TYR A O 1
ATOM 1513 N N . ASP A 1 206 ? 12.272 6.030 -9.962 1.00 91.31 206 ASP A N 1
ATOM 1514 C CA . ASP A 1 206 ? 12.920 6.802 -11.007 1.00 91.31 206 ASP A CA 1
ATOM 1515 C C . ASP A 1 206 ? 13.227 5.993 -12.292 1.00 91.31 206 ASP A C 1
ATOM 1517 O O . ASP A 1 206 ? 13.474 6.604 -13.333 1.00 91.31 206 ASP A O 1
ATOM 1521 N N . SER A 1 207 ? 13.181 4.652 -12.290 1.00 92.19 207 SER A N 1
ATOM 1522 C CA . SER A 1 207 ? 13.349 3.829 -13.509 1.00 92.19 207 SER A CA 1
ATOM 1523 C C . SER A 1 207 ? 12.158 3.878 -14.465 1.00 92.19 207 SER A C 1
ATOM 1525 O O . SER A 1 207 ? 12.274 3.486 -15.631 1.00 92.19 207 SER A O 1
ATOM 1527 N N . PHE A 1 208 ? 11.012 4.396 -14.027 1.00 94.19 208 PHE A N 1
ATOM 1528 C CA . PHE A 1 208 ? 9.768 4.368 -14.792 1.00 94.19 208 PHE A CA 1
ATOM 1529 C C . PHE A 1 208 ? 9.389 5.737 -15.350 1.00 94.19 208 PHE A C 1
ATOM 1531 O O . PHE A 1 208 ? 9.874 6.786 -14.929 1.00 94.19 208 PHE A O 1
ATOM 1538 N N . VAL A 1 209 ? 8.499 5.733 -16.343 1.00 92.81 209 VAL A N 1
ATOM 1539 C CA . VAL A 1 209 ? 7.919 6.972 -16.864 1.00 92.81 209 VAL A CA 1
ATOM 1540 C C . VAL A 1 209 ? 6.947 7.532 -15.814 1.00 92.81 209 VAL A C 1
ATOM 1542 O O . VAL A 1 209 ? 5.990 6.837 -15.462 1.00 92.81 209 VAL A O 1
ATOM 1545 N N . PRO A 1 210 ? 7.095 8.791 -15.353 1.00 93.62 210 PRO A N 1
ATOM 1546 C CA . PRO A 1 210 ? 6.227 9.341 -14.308 1.00 93.62 210 PRO A CA 1
ATOM 1547 C C . PRO A 1 210 ? 4.733 9.285 -14.634 1.00 93.62 210 PRO A C 1
ATOM 1549 O O . PRO A 1 210 ? 3.924 9.045 -13.748 1.00 93.62 210 PRO A O 1
ATOM 1552 N N . THR A 1 211 ? 4.348 9.459 -15.903 1.00 94.81 211 THR A N 1
ATOM 1553 C CA . THR A 1 211 ? 2.935 9.403 -16.320 1.00 94.81 211 THR A CA 1
ATOM 1554 C C . THR A 1 211 ? 2.300 8.026 -16.167 1.00 94.81 211 THR A C 1
ATOM 1556 O O . THR A 1 211 ? 1.078 7.951 -16.087 1.00 94.81 211 THR A O 1
ATOM 1559 N N . ASP A 1 212 ? 3.107 6.966 -16.143 1.00 94.94 212 ASP A N 1
ATOM 1560 C CA . ASP A 1 212 ? 2.640 5.590 -15.991 1.00 94.94 212 ASP A CA 1
ATOM 1561 C C . ASP A 1 212 ? 2.806 5.098 -14.543 1.00 94.94 212 ASP A C 1
ATOM 1563 O O . ASP A 1 212 ? 1.958 4.351 -14.059 1.00 94.94 212 ASP A O 1
ATOM 1567 N N . LEU A 1 213 ? 3.848 5.553 -13.827 1.00 96.69 213 LEU A N 1
ATOM 1568 C CA . LEU A 1 213 ? 4.117 5.126 -12.450 1.00 96.69 213 LEU A CA 1
ATOM 1569 C C . LEU A 1 213 ? 3.350 5.922 -11.384 1.00 96.69 213 LEU A C 1
ATOM 1571 O O . LEU A 1 213 ? 2.842 5.318 -10.442 1.00 96.69 213 LEU A O 1
ATOM 1575 N N . ILE A 1 214 ? 3.225 7.251 -11.515 1.00 97.06 214 ILE A N 1
ATOM 1576 C CA . ILE A 1 214 ? 2.513 8.084 -10.523 1.00 97.06 214 ILE A CA 1
ATOM 1577 C C . ILE A 1 214 ? 1.101 7.543 -10.236 1.00 97.06 214 ILE A C 1
ATOM 1579 O O . ILE A 1 214 ? 0.759 7.424 -9.059 1.00 97.06 214 ILE A O 1
ATOM 1583 N N . PRO A 1 215 ? 0.290 7.150 -11.241 1.00 97.19 215 PRO A N 1
ATOM 1584 C CA . PRO A 1 215 ? -1.024 6.569 -10.987 1.00 97.19 215 PRO A CA 1
ATOM 1585 C C . PRO A 1 215 ? -0.996 5.292 -10.134 1.00 97.19 215 PRO A C 1
ATOM 1587 O O . PRO A 1 215 ? -1.883 5.121 -9.300 1.00 97.19 215 PRO A O 1
ATOM 1590 N N . LEU A 1 216 ? 0.009 4.419 -10.305 1.00 97.94 216 LEU A N 1
ATOM 1591 C CA . LEU A 1 216 ? 0.166 3.222 -9.469 1.00 97.94 216 LEU A CA 1
ATOM 1592 C C . LEU A 1 216 ? 0.471 3.627 -8.023 1.00 97.94 216 LEU A C 1
ATOM 1594 O O . LEU A 1 216 ? -0.230 3.198 -7.114 1.00 97.94 216 LEU A O 1
ATOM 1598 N N . ILE A 1 217 ? 1.450 4.511 -7.811 1.00 98.12 217 ILE A N 1
ATOM 1599 C CA . ILE A 1 217 ? 1.820 4.977 -6.466 1.00 98.12 217 ILE A CA 1
ATOM 1600 C C . ILE A 1 217 ? 0.629 5.655 -5.770 1.00 98.12 217 ILE A C 1
ATOM 1602 O O . ILE A 1 217 ? 0.404 5.447 -4.581 1.00 98.12 217 ILE A O 1
ATOM 1606 N N . GLN A 1 218 ? -0.200 6.406 -6.502 1.00 96.31 218 GLN A N 1
ATOM 1607 C CA . GLN A 1 218 ? -1.444 6.970 -5.966 1.00 96.31 218 GLN A CA 1
ATOM 1608 C C . GLN A 1 218 ? -2.430 5.894 -5.503 1.00 96.31 218 GLN A C 1
ATOM 1610 O O . GLN A 1 218 ? -3.034 6.045 -4.439 1.00 96.31 218 GLN A O 1
ATOM 1615 N N . ASN A 1 219 ? -2.592 4.819 -6.277 1.00 95.25 219 ASN A N 1
ATOM 1616 C CA . ASN A 1 219 ? -3.446 3.697 -5.904 1.00 95.25 219 ASN A CA 1
ATOM 1617 C C . ASN A 1 219 ? -2.908 2.951 -4.681 1.00 95.25 219 ASN A C 1
ATOM 1619 O O . ASN A 1 219 ? -3.675 2.635 -3.776 1.00 95.25 219 ASN A O 1
ATOM 1623 N N . GLU A 1 220 ? -1.598 2.719 -4.612 1.00 97.38 220 GLU A N 1
ATOM 1624 C CA . GLU A 1 220 ? -0.942 2.113 -3.452 1.00 97.38 220 GLU A CA 1
ATOM 1625 C C . GLU A 1 220 ? -1.142 2.962 -2.191 1.00 97.38 220 GLU A C 1
ATOM 1627 O O . GLU A 1 220 ? -1.564 2.447 -1.155 1.00 97.38 220 GLU A O 1
ATOM 1632 N N . MET A 1 221 ? -0.939 4.280 -2.282 1.00 95.81 221 MET A N 1
ATOM 1633 C CA . MET A 1 221 ? -1.192 5.198 -1.169 1.00 95.81 221 MET A CA 1
ATOM 1634 C C . MET A 1 221 ? -2.668 5.221 -0.764 1.00 95.81 221 MET A C 1
ATOM 1636 O O . MET A 1 221 ? -2.965 5.205 0.429 1.00 95.81 221 MET A O 1
ATOM 1640 N N . ALA A 1 222 ? -3.590 5.255 -1.731 1.00 88.00 222 ALA A N 1
ATOM 1641 C CA . ALA A 1 222 ? -5.028 5.242 -1.470 1.00 88.00 222 ALA A CA 1
ATOM 1642 C C . ALA A 1 222 ? -5.465 3.940 -0.791 1.00 88.00 222 ALA A C 1
ATOM 1644 O O . ALA A 1 222 ? -6.205 3.989 0.188 1.00 88.00 222 ALA A O 1
ATOM 1645 N N . PHE A 1 223 ? -4.954 2.801 -1.255 1.00 87.31 223 PHE A N 1
ATOM 1646 C CA . PHE A 1 223 ? -5.188 1.499 -0.644 1.00 87.31 223 PHE A CA 1
ATOM 1647 C C . PHE A 1 223 ? -4.643 1.448 0.787 1.00 87.31 223 PHE A C 1
ATOM 1649 O O . PHE A 1 223 ? -5.349 1.067 1.714 1.00 87.31 223 PHE A O 1
ATOM 1656 N N . LEU A 1 224 ? -3.406 1.895 1.011 1.00 90.69 224 LEU A N 1
ATOM 1657 C CA . LEU A 1 224 ? -2.824 1.883 2.349 1.00 90.69 224 LEU A CA 1
ATOM 1658 C C . LEU A 1 224 ? -3.567 2.836 3.290 1.00 90.69 224 LEU A C 1
ATOM 1660 O O . LEU A 1 224 ? -4.014 2.415 4.355 1.00 90.69 224 LEU A O 1
ATOM 1664 N N . ILE A 1 225 ? -3.739 4.108 2.924 1.00 85.69 225 ILE A N 1
ATOM 1665 C CA . ILE A 1 225 ? -4.332 5.144 3.787 1.00 85.69 225 ILE A CA 1
ATOM 1666 C C . ILE A 1 225 ? -5.826 4.914 3.986 1.00 85.69 225 ILE A C 1
ATOM 1668 O O . ILE A 1 225 ? -6.278 4.926 5.133 1.00 85.69 225 ILE A O 1
ATOM 1672 N N . GLY A 1 226 ? -6.557 4.664 2.898 1.00 66.19 226 GLY A N 1
ATOM 1673 C CA . GLY A 1 226 ? -7.979 4.330 2.924 1.00 66.19 226 GLY A CA 1
ATOM 1674 C C . GLY A 1 226 ? -8.258 3.035 3.679 1.00 66.19 226 GLY A C 1
ATOM 1675 O O . GLY A 1 226 ? -9.339 2.883 4.224 1.00 66.19 226 GLY A O 1
ATOM 1676 N N . GLY A 1 227 ? -7.250 2.168 3.810 1.00 52.81 227 GLY A N 1
ATOM 1677 C CA . GLY A 1 227 ? -7.396 0.824 4.333 1.00 52.81 227 GLY A CA 1
ATOM 1678 C C . GLY A 1 227 ? -7.571 -0.149 3.179 1.00 52.81 227 GLY A C 1
ATOM 1679 O O . GLY A 1 227 ? -8.131 0.178 2.132 1.00 52.81 227 GLY A O 1
ATOM 1680 N N . SER A 1 228 ? -7.130 -1.374 3.409 1.00 48.41 228 SER A N 1
ATOM 1681 C CA . SER A 1 228 ? -7.294 -2.557 2.562 1.00 48.41 228 SER A CA 1
ATOM 1682 C C . SER A 1 228 ? -8.766 -2.993 2.409 1.00 48.41 228 SER A C 1
ATOM 1684 O O . SER A 1 228 ? -9.060 -4.144 2.153 1.00 48.41 228 SER A O 1
ATOM 1686 N N . GLY A 1 229 ? -9.677 -2.050 2.611 1.00 44.16 229 GLY A N 1
ATOM 1687 C CA . GLY A 1 229 ? -11.053 -2.166 3.068 1.00 44.16 229 GLY A CA 1
ATOM 1688 C C . GLY A 1 229 ? -11.508 -0.777 3.529 1.00 44.16 229 GLY A C 1
ATOM 1689 O O . GLY A 1 229 ? -12.094 -0.618 4.595 1.00 44.16 229 GLY A O 1
ATOM 1690 N N . GLY A 1 230 ? -11.167 0.266 2.759 1.00 42.88 230 GLY A N 1
ATOM 1691 C CA . GLY A 1 230 ? -11.646 1.638 2.958 1.00 42.88 230 GLY A CA 1
ATOM 1692 C C . GLY A 1 230 ? -13.119 1.810 2.601 1.00 42.88 230 GLY A C 1
ATOM 1693 O O . GLY A 1 230 ? -13.487 2.782 1.941 1.00 42.88 230 GLY A O 1
ATOM 1694 N N . GLY A 1 231 ? -13.934 0.831 2.987 1.00 56.66 231 GLY A N 1
ATOM 1695 C CA . GLY A 1 231 ? -15.378 0.924 3.008 1.00 56.66 231 GLY A CA 1
ATOM 1696 C C . GLY A 1 231 ? -15.815 1.899 4.091 1.00 56.66 231 GLY A C 1
ATOM 1697 O O . GLY A 1 231 ? -15.077 2.211 5.031 1.00 56.66 231 GLY A O 1
ATOM 1698 N N . VAL A 1 232 ? -17.026 2.409 3.920 1.00 69.06 232 VAL A N 1
ATOM 1699 C CA . VAL A 1 232 ? -17.738 3.182 4.937 1.00 69.06 232 VAL A CA 1
ATOM 1700 C C . VAL A 1 232 ? -17.609 2.463 6.290 1.00 69.06 232 VAL A C 1
ATOM 1702 O O . VAL A 1 232 ? -17.738 1.240 6.333 1.00 69.06 232 VAL A O 1
ATOM 1705 N N . GLU A 1 233 ? -17.329 3.190 7.384 1.00 85.75 233 GLU A N 1
ATOM 1706 C CA . GLU A 1 233 ? -17.336 2.572 8.716 1.00 85.75 233 GLU A CA 1
ATOM 1707 C C . GLU A 1 233 ? -18.673 1.848 8.921 1.00 85.75 233 GLU A C 1
ATOM 1709 O O . GLU A 1 233 ? -19.731 2.372 8.578 1.00 85.75 233 GLU A O 1
ATOM 1714 N N . PHE A 1 234 ? -18.643 0.653 9.494 1.00 89.94 234 PHE A N 1
ATOM 1715 C CA . PHE A 1 234 ? -19.849 -0.129 9.733 1.00 89.94 234 PHE A CA 1
ATOM 1716 C C . PHE A 1 234 ? -19.774 -0.858 11.068 1.00 89.94 234 PHE A C 1
ATOM 1718 O O . PHE A 1 234 ? -18.765 -0.807 11.780 1.00 89.94 234 PHE A O 1
ATOM 1725 N N . ARG A 1 235 ? -20.871 -1.527 11.431 1.00 92.94 235 ARG A N 1
ATOM 1726 C CA . ARG A 1 235 ? -20.890 -2.490 12.532 1.00 92.94 235 ARG A CA 1
ATOM 1727 C C . ARG A 1 235 ? -21.167 -3.880 11.997 1.00 92.94 235 ARG A C 1
ATOM 1729 O O . ARG A 1 235 ? -22.238 -4.123 11.445 1.00 92.94 235 ARG A O 1
ATOM 1736 N N . ARG A 1 236 ? -20.220 -4.799 12.188 1.00 93.62 236 ARG A N 1
ATOM 1737 C CA . ARG A 1 236 ? -20.370 -6.184 11.726 1.00 93.62 236 ARG A CA 1
ATOM 1738 C C . ARG A 1 236 ? -21.572 -6.842 12.405 1.00 93.62 236 ARG A C 1
ATOM 1740 O O . ARG A 1 236 ? -21.683 -6.820 13.632 1.00 93.62 236 ARG A O 1
ATOM 1747 N N . GLY A 1 237 ? -22.469 -7.408 11.605 1.00 94.38 237 GLY A N 1
ATOM 1748 C CA . GLY A 1 237 ? -23.723 -8.007 12.053 1.00 94.38 237 GLY A CA 1
ATOM 1749 C C . GLY A 1 237 ? -24.941 -7.074 12.055 1.00 94.38 237 GLY A C 1
ATOM 1750 O O . GLY A 1 237 ? -26.040 -7.597 12.204 1.00 94.38 237 GLY A O 1
ATOM 1751 N N . ASP A 1 238 ? -24.799 -5.753 11.879 1.00 95.12 238 ASP A N 1
ATOM 1752 C CA . ASP A 1 238 ? -25.934 -4.817 11.715 1.00 95.12 238 ASP A CA 1
ATOM 1753 C C . ASP A 1 238 ? -26.362 -4.749 10.239 1.00 95.12 238 ASP A C 1
ATOM 1755 O O . ASP A 1 238 ? -26.041 -3.818 9.495 1.00 95.12 238 ASP A O 1
ATOM 1759 N N . VAL A 1 239 ? -27.040 -5.807 9.800 1.00 94.81 239 VAL A N 1
ATOM 1760 C CA . VAL A 1 239 ? -27.407 -6.055 8.398 1.00 94.81 239 VAL A CA 1
ATOM 1761 C C . VAL A 1 239 ? -28.501 -5.092 7.934 1.00 94.81 239 VAL A C 1
ATOM 1763 O O . VAL A 1 239 ? -28.571 -4.734 6.754 1.00 94.81 239 VAL A O 1
ATOM 1766 N N . ASN A 1 240 ? -29.390 -4.690 8.848 1.00 92.50 240 ASN A N 1
ATOM 1767 C CA . ASN A 1 240 ? -30.507 -3.802 8.525 1.00 92.50 240 ASN A CA 1
ATOM 1768 C C . ASN A 1 240 ? -30.126 -2.303 8.601 1.00 92.50 240 ASN A C 1
ATOM 1770 O O . ASN A 1 240 ? -30.920 -1.452 8.180 1.00 92.50 240 ASN A O 1
ATOM 1774 N N . VAL A 1 241 ? -28.913 -2.004 9.086 1.00 91.56 241 VAL A N 1
ATOM 1775 C CA . VAL A 1 241 ? -28.294 -0.678 9.180 1.00 91.56 241 VAL A CA 1
ATOM 1776 C C . VAL A 1 241 ? -29.077 0.283 10.085 1.00 91.56 241 VAL A C 1
ATOM 1778 O O . VAL A 1 241 ? -29.195 1.482 9.811 1.00 91.56 241 VAL A O 1
ATOM 1781 N N . ASP A 1 242 ? -29.640 -0.221 11.183 1.00 91.06 242 ASP A N 1
ATOM 1782 C CA . ASP A 1 242 ? -30.355 0.595 12.174 1.00 91.06 242 ASP A CA 1
ATOM 1783 C C . ASP A 1 242 ? -29.472 1.049 13.354 1.00 91.06 242 ASP A C 1
ATOM 1785 O O . ASP A 1 242 ? -29.887 1.871 14.184 1.00 91.06 242 ASP A O 1
ATOM 1789 N N . GLY A 1 243 ? -28.215 0.598 13.374 1.00 90.19 243 GLY A N 1
ATOM 1790 C CA . GLY A 1 243 ? -27.204 0.914 14.375 1.00 90.19 243 GLY A CA 1
ATOM 1791 C C . GLY A 1 243 ? -27.202 -0.042 15.571 1.00 90.19 243 GLY A C 1
ATOM 1792 O O . GLY A 1 243 ? -26.417 0.177 16.511 1.00 90.19 243 GLY A O 1
ATOM 1793 N N . VAL A 1 244 ? -28.063 -1.063 15.589 1.00 92.25 244 VAL A N 1
ATOM 1794 C CA . VAL A 1 244 ? -28.257 -1.979 16.716 1.00 92.25 244 VAL A CA 1
ATOM 1795 C C . VAL A 1 244 ? -28.176 -3.427 16.249 1.00 92.25 244 VAL A C 1
ATOM 1797 O O . VAL A 1 244 ? -29.071 -3.919 15.591 1.00 92.25 244 VAL A O 1
ATOM 1800 N N . PHE A 1 245 ? -27.165 -4.155 16.729 1.00 95.00 245 PHE A N 1
ATOM 1801 C CA . PHE A 1 245 ? -27.108 -5.603 16.535 1.00 95.00 245 PHE A CA 1
ATOM 1802 C C . PHE A 1 245 ? -28.164 -6.325 17.394 1.00 95.00 245 PHE A C 1
ATOM 1804 O O . PHE A 1 245 ? -27.996 -6.462 18.616 1.00 95.00 245 PHE A O 1
ATOM 1811 N N . ASP A 1 246 ? -29.255 -6.783 16.777 1.00 96.25 246 ASP A N 1
ATOM 1812 C CA . ASP A 1 246 ? -30.339 -7.523 17.421 1.00 96.25 246 ASP A CA 1
ATOM 1813 C C . ASP A 1 246 ? -30.993 -8.601 16.526 1.00 96.25 246 ASP A C 1
ATOM 1815 O O . ASP A 1 246 ? -30.458 -9.038 15.516 1.00 96.25 246 ASP A O 1
ATOM 1819 N N . ILE A 1 247 ? -32.143 -9.148 16.946 1.00 97.62 247 ILE A N 1
ATOM 1820 C CA . ILE A 1 247 ? -32.817 -10.239 16.216 1.00 97.62 247 ILE A CA 1
ATOM 1821 C C . ILE A 1 247 ? -33.315 -9.820 14.823 1.00 97.62 247 ILE A C 1
ATOM 1823 O O . ILE A 1 247 ? -33.593 -10.680 13.986 1.00 97.62 247 ILE A O 1
ATOM 1827 N N . SER A 1 248 ? -33.489 -8.527 14.576 1.00 97.50 248 SER A N 1
ATOM 1828 C CA . SER A 1 248 ? -33.962 -8.023 13.293 1.00 97.50 248 SER A CA 1
ATOM 1829 C C . SER A 1 248 ? -32.916 -8.180 12.185 1.00 97.50 248 SER A C 1
ATOM 1831 O O . SER A 1 248 ? -33.313 -8.383 11.038 1.00 97.50 248 SER A O 1
ATOM 1833 N N . ASP A 1 249 ? -31.627 -8.229 12.526 1.00 97.62 249 ASP A N 1
ATOM 1834 C CA . ASP A 1 249 ? -30.513 -8.431 11.594 1.00 97.62 249 ASP A CA 1
ATOM 1835 C C . ASP A 1 249 ? -30.519 -9.799 10.903 1.00 97.62 249 ASP A C 1
ATOM 1837 O O . ASP A 1 249 ? -30.656 -9.848 9.678 1.00 97.62 249 ASP A O 1
ATOM 1841 N N . PRO A 1 250 ? -30.482 -10.945 11.621 1.00 97.75 250 PRO A N 1
ATOM 1842 C CA . PRO A 1 250 ? -30.563 -12.248 10.970 1.00 97.75 250 PRO A CA 1
ATOM 1843 C C . PRO A 1 250 ? -31.910 -12.463 10.269 1.00 97.75 250 PRO A C 1
ATOM 1845 O O . PRO A 1 250 ? -31.995 -13.236 9.317 1.00 97.75 250 PRO A O 1
ATOM 1848 N N . VAL A 1 251 ? -32.984 -11.791 10.705 1.00 98.00 251 VAL A N 1
ATOM 1849 C CA . VAL A 1 251 ? -34.273 -11.832 9.996 1.00 98.00 251 VAL A CA 1
ATOM 1850 C C . VAL A 1 251 ? -34.184 -11.093 8.661 1.00 98.00 251 VAL A C 1
ATOM 1852 O O . VAL A 1 251 ? -34.700 -11.602 7.663 1.00 98.00 251 VAL A O 1
ATOM 1855 N N . PHE A 1 252 ? -33.531 -9.930 8.629 1.00 97.69 252 PHE A N 1
ATOM 1856 C CA . PHE A 1 252 ? -33.287 -9.171 7.407 1.00 97.69 252 PHE A CA 1
ATOM 1857 C C . PHE A 1 252 ? -32.377 -9.950 6.448 1.00 97.69 252 PHE A C 1
ATOM 1859 O O . PHE A 1 252 ? -32.755 -10.136 5.293 1.00 97.69 252 PHE A O 1
ATOM 1866 N N . ALA A 1 253 ? -31.267 -10.509 6.942 1.00 97.06 253 ALA A N 1
ATOM 1867 C CA . ALA A 1 253 ? -30.351 -11.342 6.159 1.00 97.06 253 ALA A CA 1
ATOM 1868 C C . ALA A 1 253 ? -31.058 -12.541 5.502 1.00 97.06 253 ALA A C 1
ATOM 1870 O O . ALA A 1 253 ? -30.919 -12.806 4.312 1.00 97.06 253 ALA A O 1
ATOM 1871 N N . LEU A 1 254 ? -31.893 -13.268 6.251 1.00 98.06 254 LEU A N 1
ATOM 1872 C CA . LEU A 1 254 ? -32.653 -14.386 5.681 1.00 98.06 254 LEU A CA 1
ATOM 1873 C C . LEU A 1 254 ? -33.702 -13.917 4.662 1.00 98.06 254 LEU A C 1
ATOM 1875 O O . LEU A 1 254 ? -34.013 -14.644 3.714 1.00 98.06 254 LEU A O 1
ATOM 1879 N N . ALA A 1 255 ? -34.275 -12.726 4.855 1.00 97.62 255 ALA A N 1
ATOM 1880 C CA . ALA A 1 255 ? -35.229 -12.158 3.916 1.00 97.62 255 ALA A CA 1
ATOM 1881 C C . ALA A 1 255 ? -34.561 -11.748 2.596 1.00 97.62 255 ALA A C 1
ATOM 1883 O O . ALA A 1 255 ? -35.148 -12.031 1.549 1.00 97.62 255 ALA A O 1
ATOM 1884 N N . SER A 1 256 ? -33.371 -11.139 2.624 1.00 95.44 256 SER A N 1
ATOM 1885 C CA . SER A 1 256 ? -32.614 -10.807 1.408 1.00 95.44 256 SER A CA 1
ATOM 1886 C C . SER A 1 256 ? -32.175 -12.071 0.662 1.00 95.44 256 SER A C 1
ATOM 1888 O O . SER A 1 256 ? -32.424 -12.194 -0.534 1.00 95.44 256 SER A O 1
ATOM 1890 N N . LEU A 1 257 ? -31.669 -13.085 1.374 1.00 96.00 257 LEU A N 1
ATOM 1891 C CA . LEU A 1 257 ? -31.190 -14.332 0.763 1.00 96.00 257 LEU A CA 1
ATOM 1892 C C . LEU A 1 257 ? -32.295 -15.192 0.126 1.00 96.00 257 LEU A C 1
ATOM 1894 O O . LEU A 1 257 ? -32.064 -15.854 -0.890 1.00 96.00 257 LEU A O 1
ATOM 1898 N N . PHE A 1 258 ? -33.489 -15.249 0.730 1.00 96.94 258 PHE A N 1
ATOM 1899 C CA . PHE A 1 258 ? -34.482 -16.280 0.384 1.00 96.94 258 PHE A CA 1
ATOM 1900 C C . PHE A 1 258 ? -35.850 -15.768 -0.064 1.00 96.94 258 PHE A C 1
ATOM 1902 O O . PHE A 1 258 ? -36.644 -16.569 -0.570 1.00 96.94 258 PHE A O 1
ATOM 1909 N N . ILE A 1 259 ? -36.168 -14.481 0.105 1.00 96.69 259 ILE A N 1
ATOM 1910 C CA . ILE A 1 259 ? -37.469 -13.930 -0.293 1.00 96.69 259 ILE A CA 1
ATOM 1911 C C . ILE A 1 259 ? -37.287 -13.071 -1.553 1.00 96.69 259 ILE A C 1
ATOM 1913 O O . ILE A 1 259 ? -36.737 -11.973 -1.481 1.00 96.69 259 ILE A O 1
ATOM 1917 N N . PRO A 1 260 ? -37.795 -13.520 -2.719 1.00 94.94 260 PRO A N 1
ATOM 1918 C CA . PRO A 1 260 ? -37.676 -12.757 -3.955 1.00 94.94 260 PRO A CA 1
ATOM 1919 C C . PRO A 1 260 ? -38.300 -11.361 -3.840 1.00 94.94 260 PRO A C 1
ATOM 1921 O O . PRO A 1 260 ? -39.485 -11.230 -3.524 1.00 94.94 260 PRO A O 1
ATOM 1924 N N . GLY A 1 261 ? -37.518 -10.331 -4.169 1.00 90.06 261 GLY A N 1
ATOM 1925 C CA . GLY A 1 261 ? -37.952 -8.932 -4.144 1.00 90.06 261 GLY A CA 1
ATOM 1926 C C . GLY A 1 261 ? -37.828 -8.241 -2.783 1.00 90.06 261 GLY A C 1
ATOM 1927 O O . GLY A 1 261 ? -38.304 -7.111 -2.657 1.00 90.06 261 GLY A O 1
ATOM 1928 N N . SER A 1 262 ? -37.218 -8.889 -1.786 1.00 93.12 262 SER A N 1
ATOM 1929 C CA . SER A 1 262 ? -36.749 -8.205 -0.577 1.00 93.12 262 SER A CA 1
ATOM 1930 C C . SER A 1 262 ? -35.652 -7.183 -0.900 1.00 93.12 262 SER A C 1
ATOM 1932 O O . SER A 1 262 ? -34.981 -7.319 -1.923 1.00 93.12 262 SER A O 1
ATOM 1934 N N . PRO A 1 263 ? -35.463 -6.157 -0.052 1.00 89.62 263 PRO A N 1
ATOM 1935 C CA . PRO A 1 263 ? -34.297 -5.284 -0.131 1.00 89.62 263 PRO A CA 1
ATOM 1936 C C . PRO A 1 263 ? -32.999 -6.071 0.075 1.00 89.62 263 PRO A C 1
ATOM 1938 O O . PRO A 1 263 ? -32.941 -6.939 0.945 1.00 89.62 263 PRO A O 1
ATOM 1941 N N . GLU A 1 264 ? -31.976 -5.734 -0.705 1.00 88.25 264 GLU A N 1
ATOM 1942 C CA . GLU A 1 264 ? -30.608 -6.203 -0.477 1.00 88.25 264 GLU A CA 1
ATOM 1943 C C . GLU A 1 264 ? -29.950 -5.387 0.649 1.00 88.25 264 GLU A C 1
ATOM 1945 O O . GLU A 1 264 ? -30.335 -4.225 0.850 1.00 88.25 264 GLU A O 1
ATOM 1950 N N . PRO A 1 265 ? -28.971 -5.949 1.378 1.00 89.00 265 PRO A N 1
ATOM 1951 C CA . PRO A 1 265 ? -28.200 -5.189 2.355 1.00 89.00 265 PRO A CA 1
ATOM 1952 C C . PRO A 1 265 ? -27.409 -4.049 1.700 1.00 89.00 265 PRO A C 1
ATOM 1954 O O . PRO A 1 265 ? -26.893 -4.195 0.594 1.00 89.00 265 PRO A O 1
ATOM 1957 N N . GLY A 1 266 ? -27.312 -2.905 2.385 1.00 82.69 266 GLY A N 1
ATOM 1958 C CA . GLY A 1 266 ? -26.554 -1.737 1.902 1.00 82.69 266 GLY A CA 1
ATOM 1959 C C . GLY A 1 266 ? -25.038 -1.833 2.118 1.00 82.69 266 GLY A C 1
ATOM 1960 O O . GLY A 1 266 ? -24.275 -1.087 1.505 1.00 82.69 266 GLY A O 1
ATOM 1961 N N . CYS A 1 267 ? -24.613 -2.759 2.978 1.00 90.06 267 CYS A N 1
ATOM 1962 C CA . CYS A 1 267 ? -23.233 -2.956 3.402 1.00 90.06 267 CYS A CA 1
ATOM 1963 C C . CYS A 1 267 ? -22.969 -4.464 3.494 1.00 90.06 267 CYS A C 1
ATOM 1965 O O . CYS A 1 267 ? -23.555 -5.157 4.332 1.00 90.06 267 CYS A O 1
ATOM 1967 N N . GLY A 1 268 ? -22.152 -4.968 2.567 1.00 90.88 268 GLY A N 1
ATOM 1968 C CA . GLY A 1 268 ? -21.759 -6.371 2.470 1.00 90.88 268 GLY A CA 1
ATOM 1969 C C . GLY A 1 268 ? -20.987 -6.816 3.706 1.00 90.88 268 GLY A C 1
ATOM 1970 O O . GLY A 1 268 ? -21.361 -7.818 4.307 1.00 90.88 268 GLY A O 1
ATOM 1971 N N . ASP A 1 269 ? -20.038 -6.003 4.169 1.00 90.75 269 ASP A N 1
ATOM 1972 C CA . ASP A 1 269 ? -19.209 -6.329 5.337 1.00 90.75 269 ASP A CA 1
ATOM 1973 C C . ASP A 1 269 ? -20.032 -6.377 6.639 1.00 90.75 269 ASP A C 1
ATOM 1975 O O . ASP A 1 269 ? -19.790 -7.199 7.521 1.00 90.75 269 ASP A O 1
ATOM 1979 N N . ALA A 1 270 ? -21.083 -5.554 6.769 1.00 93.06 270 ALA A N 1
ATOM 1980 C CA . ALA A 1 270 ? -22.022 -5.680 7.890 1.00 93.06 270 ALA A CA 1
ATOM 1981 C C . ALA A 1 270 ? -22.866 -6.960 7.810 1.00 93.06 270 ALA A C 1
ATOM 1983 O O . ALA A 1 270 ? -23.312 -7.464 8.844 1.00 93.06 270 ALA A O 1
ATOM 1984 N N . SER A 1 271 ? -23.093 -7.460 6.595 1.00 94.75 271 SER A N 1
ATOM 1985 C CA . SER A 1 271 ? -23.907 -8.645 6.315 1.00 94.75 271 SER A CA 1
ATOM 1986 C C . SER A 1 271 ? -23.149 -9.950 6.532 1.00 94.75 271 SER A C 1
ATOM 1988 O O . SER A 1 271 ? -23.772 -10.938 6.922 1.00 94.75 271 SER A O 1
ATOM 1990 N N . ASP A 1 272 ? -21.831 -9.928 6.338 1.00 94.69 272 ASP A N 1
ATOM 1991 C CA . ASP A 1 272 ? -20.908 -10.996 6.712 1.00 94.69 272 ASP A CA 1
ATOM 1992 C C . ASP A 1 272 ? -20.640 -10.962 8.227 1.00 94.69 272 ASP A C 1
ATOM 1994 O O . ASP A 1 272 ? -19.711 -10.330 8.745 1.00 94.69 272 ASP A O 1
ATOM 1998 N N . ALA A 1 273 ? -21.544 -11.598 8.970 1.00 96.06 273 ALA A N 1
ATOM 1999 C CA . ALA A 1 273 ? -21.536 -11.600 10.425 1.00 96.06 273 ALA A CA 1
ATOM 2000 C C . ALA A 1 273 ? -20.462 -12.530 11.002 1.00 96.06 273 ALA A C 1
ATOM 2002 O O . ALA A 1 273 ? -20.097 -12.371 12.176 1.00 96.06 273 ALA A O 1
ATOM 2003 N N . ASN A 1 274 ? -20.015 -13.519 10.222 1.00 94.44 274 ASN A N 1
ATOM 2004 C CA . ASN A 1 274 ? -19.024 -14.501 10.646 1.00 94.44 274 ASN A CA 1
ATOM 2005 C C . ASN A 1 274 ? -17.589 -14.162 10.174 1.00 94.44 274 ASN A C 1
ATOM 2007 O O . ASN A 1 274 ? -16.655 -14.765 10.712 1.00 94.44 274 ASN A O 1
ATOM 2011 N N . ASP A 1 275 ? -17.446 -13.155 9.302 1.00 91.75 275 ASP A N 1
ATOM 2012 C CA . ASP A 1 275 ? -16.193 -12.612 8.767 1.00 91.75 275 ASP A CA 1
ATOM 2013 C C . ASP A 1 275 ? -15.416 -13.626 7.902 1.00 91.75 275 ASP A C 1
ATOM 2015 O O . ASP A 1 275 ? -14.210 -13.830 8.086 1.00 91.75 275 ASP A O 1
ATOM 2019 N N . ASP A 1 276 ? -16.124 -14.346 7.022 1.00 90.31 276 ASP A N 1
ATOM 2020 C CA . ASP A 1 276 ? -15.547 -15.344 6.106 1.00 90.31 276 ASP A CA 1
ATOM 2021 C C . ASP A 1 276 ? -15.447 -14.893 4.635 1.00 90.31 276 ASP A C 1
ATOM 2023 O O . ASP A 1 276 ? -14.925 -15.640 3.792 1.00 90.31 276 ASP A O 1
ATOM 2027 N N . GLY A 1 277 ? -15.873 -13.663 4.347 1.00 87.44 277 GLY A N 1
ATOM 2028 C CA . GLY A 1 277 ? -15.846 -13.006 3.045 1.00 87.44 277 GLY A CA 1
ATOM 2029 C C . GLY A 1 277 ? -16.994 -13.401 2.116 1.00 87.44 277 GLY A C 1
ATOM 2030 O O . GLY A 1 277 ? -16.923 -13.152 0.905 1.00 87.44 277 GLY A O 1
ATOM 2031 N N . ILE A 1 278 ? -18.036 -14.070 2.629 1.00 89.75 278 ILE A N 1
ATOM 2032 C CA . ILE A 1 278 ? -19.191 -14.519 1.846 1.00 89.75 278 ILE A CA 1
ATOM 2033 C C . ILE A 1 278 ? -20.491 -14.248 2.606 1.00 89.75 278 ILE A C 1
ATOM 2035 O O . ILE A 1 278 ? -20.786 -14.891 3.599 1.00 89.75 278 ILE A O 1
ATOM 2039 N N . PHE A 1 279 ? -21.367 -13.417 2.034 1.00 94.12 279 PHE A N 1
ATOM 2040 C CA . PHE A 1 279 ? -22.722 -13.267 2.563 1.00 94.12 279 PHE A CA 1
ATOM 2041 C C . PHE A 1 279 ? -23.620 -14.468 2.200 1.00 94.12 279 PHE A C 1
ATOM 2043 O O . PHE A 1 279 ? -24.089 -14.597 1.059 1.00 94.12 279 PHE A O 1
ATOM 2050 N N . ASP A 1 280 ? -23.891 -15.346 3.170 1.00 95.56 280 ASP A N 1
ATOM 2051 C CA . ASP A 1 280 ? -24.762 -16.510 3.019 1.00 95.56 280 ASP A CA 1
ATOM 2052 C C . ASP A 1 280 ? -25.582 -16.876 4.284 1.00 95.56 280 ASP A C 1
ATOM 2054 O O . ASP A 1 280 ? -25.801 -16.097 5.210 1.00 95.56 280 ASP A O 1
ATOM 2058 N N . ILE A 1 281 ? -26.176 -18.077 4.302 1.00 97.62 281 ILE A N 1
ATOM 2059 C CA . ILE A 1 281 ? -27.020 -18.517 5.426 1.00 97.62 281 ILE A CA 1
ATOM 2060 C C . ILE A 1 281 ? -26.238 -18.670 6.740 1.00 97.62 281 ILE A C 1
ATOM 2062 O O . ILE A 1 281 ? -26.835 -18.637 7.821 1.00 97.62 281 ILE A O 1
ATOM 2066 N N . SER A 1 282 ? -24.930 -18.898 6.662 1.00 97.25 282 SER A N 1
ATOM 2067 C CA . SER A 1 282 ? -24.068 -19.093 7.818 1.00 97.25 282 SER A CA 1
ATOM 2068 C C . SER A 1 282 ? -23.944 -17.817 8.654 1.00 97.25 282 SER A C 1
ATOM 2070 O O . SER A 1 282 ? -23.908 -17.935 9.879 1.00 97.25 282 SER A O 1
ATOM 2072 N N . ASP A 1 283 ? -24.051 -16.633 8.046 1.00 98.00 283 ASP A N 1
ATOM 2073 C CA . ASP A 1 283 ? -24.087 -15.339 8.739 1.00 98.00 283 ASP A CA 1
ATOM 2074 C C . ASP A 1 283 ? -25.300 -15.202 9.640 1.00 98.00 283 ASP A C 1
ATOM 2076 O O . ASP A 1 283 ? -25.194 -14.894 10.829 1.00 98.00 283 ASP A O 1
ATOM 2080 N N . ALA A 1 284 ? -26.478 -15.524 9.104 1.00 97.88 284 ALA A N 1
ATOM 2081 C CA . ALA A 1 284 ? -27.708 -15.502 9.882 1.00 97.88 284 ALA A CA 1
ATOM 2082 C C . ALA A 1 284 ? -27.649 -16.509 11.044 1.00 97.88 284 ALA A C 1
ATOM 2084 O O . ALA A 1 284 ? -28.145 -16.237 12.142 1.00 97.88 284 ALA A O 1
ATOM 2085 N N . VAL A 1 285 ? -27.030 -17.676 10.827 1.00 98.06 285 VAL A N 1
ATOM 2086 C CA . VAL A 1 285 ? -26.820 -18.679 11.880 1.00 98.06 285 VAL A CA 1
ATOM 2087 C C . VAL A 1 285 ? -25.829 -18.175 12.932 1.00 98.06 285 VAL A C 1
ATOM 2089 O O . VAL A 1 285 ? -26.094 -18.347 14.126 1.00 98.06 285 VAL A O 1
ATOM 2092 N N . TYR A 1 286 ? -24.731 -17.544 12.515 1.00 98.19 286 TYR A N 1
ATOM 2093 C CA . TYR A 1 286 ? -23.724 -16.967 13.401 1.00 98.19 286 TYR A CA 1
ATOM 2094 C C . TYR A 1 286 ? -24.335 -15.856 14.261 1.00 98.19 286 TYR A C 1
ATOM 2096 O O . TYR A 1 286 ? -24.272 -15.935 15.487 1.00 98.19 286 TYR A O 1
ATOM 2104 N N . ALA A 1 287 ? -25.044 -14.903 13.652 1.00 97.44 287 ALA A N 1
ATOM 2105 C CA . ALA A 1 287 ? -25.708 -13.813 14.361 1.00 97.44 287 ALA A CA 1
ATOM 2106 C C . ALA A 1 287 ? -26.722 -14.326 15.402 1.00 97.44 287 ALA A C 1
ATOM 2108 O O . ALA A 1 287 ? -26.710 -13.904 16.561 1.00 97.44 287 ALA A O 1
ATOM 2109 N N . LEU A 1 288 ? -27.557 -15.311 15.046 1.00 98.31 288 LEU A N 1
ATOM 2110 C CA . LEU A 1 288 ? -28.484 -15.943 15.996 1.00 98.31 288 LEU A CA 1
ATOM 2111 C C . LEU A 1 288 ? -27.752 -16.671 17.134 1.00 98.31 288 LEU A C 1
ATOM 2113 O O . LEU A 1 288 ? -28.213 -16.639 18.281 1.00 98.31 288 LEU A O 1
ATOM 2117 N N . ALA A 1 289 ? -26.625 -17.325 16.842 1.00 98.00 289 ALA A N 1
ATOM 2118 C CA . ALA A 1 289 ? -25.798 -17.953 17.864 1.00 98.00 289 ALA A CA 1
ATOM 2119 C C . ALA A 1 289 ? -25.228 -16.904 18.830 1.00 98.00 289 ALA A C 1
ATOM 2121 O O . ALA A 1 289 ? -25.393 -17.065 20.041 1.00 98.00 289 ALA A O 1
ATOM 2122 N N . SER A 1 290 ? -24.653 -15.813 18.317 1.00 96.38 290 SER A N 1
ATOM 2123 C CA . SER A 1 290 ? -24.133 -14.695 19.114 1.00 96.38 290 SER A CA 1
ATOM 2124 C C . SER A 1 290 ? -25.198 -14.062 20.018 1.00 96.38 290 SER A C 1
ATOM 2126 O O . SER A 1 290 ? -24.898 -13.700 21.155 1.00 96.38 290 SER A O 1
ATOM 2128 N N . LEU A 1 291 ? -26.450 -13.968 19.555 1.00 96.69 291 LEU A N 1
ATOM 2129 C CA . LEU A 1 291 ? -27.552 -13.359 20.312 1.00 96.69 291 LEU A CA 1
ATOM 2130 C C . LEU A 1 291 ? -28.140 -14.271 21.401 1.00 96.69 291 LEU A C 1
ATOM 2132 O O . LEU A 1 291 ? -28.532 -13.786 22.467 1.00 96.69 291 LEU A O 1
ATOM 2136 N N . PHE A 1 292 ? -28.250 -15.581 21.149 1.00 97.31 292 PHE A N 1
ATOM 2137 C CA . PHE A 1 292 ? -29.055 -16.478 21.995 1.00 97.31 292 PHE A CA 1
ATOM 2138 C C . PHE A 1 292 ? -28.275 -17.591 22.695 1.00 97.31 292 PHE A C 1
ATOM 2140 O O . PHE A 1 292 ? -28.775 -18.155 23.676 1.00 97.31 292 PHE A O 1
ATOM 2147 N N . ILE A 1 293 ? -27.067 -17.928 22.238 1.00 97.38 293 ILE A N 1
ATOM 2148 C CA . ILE A 1 293 ? -26.244 -18.956 22.877 1.00 97.38 293 ILE A CA 1
ATOM 2149 C C . ILE A 1 293 ? -25.338 -18.295 23.911 1.00 97.38 293 ILE A C 1
ATOM 2151 O O . ILE A 1 293 ? -24.414 -17.550 23.596 1.00 97.38 293 ILE A O 1
ATOM 2155 N N . ILE A 1 294 ? -25.579 -18.615 25.183 1.00 94.62 294 ILE A N 1
ATOM 2156 C CA . ILE A 1 294 ? -24.750 -18.128 26.288 1.00 94.62 294 ILE A CA 1
ATOM 2157 C C . ILE A 1 294 ? -23.298 -18.575 26.069 1.00 94.62 294 ILE A C 1
ATOM 2159 O O . ILE A 1 294 ? -23.006 -19.771 26.072 1.00 94.62 294 ILE A O 1
ATOM 2163 N N . GLY A 1 295 ? -22.395 -17.601 25.943 1.00 90.81 295 GLY A N 1
ATOM 2164 C CA . GLY A 1 295 ? -20.961 -17.829 25.760 1.00 90.81 295 GLY A CA 1
ATOM 2165 C C . GLY A 1 295 ? -20.506 -17.969 24.305 1.00 90.81 295 GLY A C 1
ATOM 2166 O O . GLY A 1 295 ? -19.322 -18.221 24.094 1.00 90.81 295 GLY A O 1
ATOM 2167 N N . ALA A 1 296 ? -21.399 -17.807 23.321 1.00 94.44 296 ALA A N 1
ATOM 2168 C CA . ALA A 1 296 ? -20.988 -17.640 21.930 1.00 94.44 296 ALA A CA 1
ATOM 2169 C C . ALA A 1 296 ? -20.245 -16.300 21.734 1.00 94.44 296 ALA A C 1
ATOM 2171 O O . ALA A 1 296 ? -20.547 -15.329 22.439 1.00 94.44 296 ALA A O 1
ATOM 2172 N N . PRO A 1 297 ? -19.259 -16.238 20.820 1.00 91.69 297 PRO A N 1
ATOM 2173 C CA . PRO A 1 297 ? -18.579 -14.990 20.492 1.00 91.69 297 PRO A CA 1
ATOM 2174 C C . PRO A 1 297 ? -19.544 -13.995 19.815 1.00 91.69 297 PRO A C 1
ATOM 2176 O O . PRO A 1 297 ? -20.446 -14.425 19.091 1.00 91.69 297 PRO A O 1
ATOM 2179 N N . PRO A 1 298 ? -19.385 -12.677 20.039 1.00 93.06 298 PRO A N 1
ATOM 2180 C CA . PRO A 1 298 ? -20.069 -11.663 19.233 1.00 93.06 298 PRO A CA 1
ATOM 2181 C C . PRO A 1 298 ? -19.547 -11.674 17.781 1.00 93.06 298 PRO A C 1
ATOM 2183 O O . PRO A 1 298 ? -18.538 -12.340 17.513 1.00 93.06 298 PRO A O 1
ATOM 2186 N N . PRO A 1 299 ? -20.191 -10.939 16.852 1.00 93.94 299 PRO A N 1
ATOM 2187 C CA . PRO A 1 299 ? -19.600 -10.654 15.547 1.00 93.94 299 PRO A CA 1
ATOM 2188 C C . PRO A 1 299 ? -18.151 -10.160 15.700 1.00 93.94 299 PRO A C 1
ATOM 2190 O O . PRO A 1 299 ? -17.884 -9.360 16.615 1.00 93.94 299 PRO A O 1
ATOM 2193 N N . PRO A 1 300 ? -17.207 -10.659 14.878 1.00 92.31 300 PRO A N 1
ATOM 2194 C CA . PRO A 1 300 ? -15.834 -10.161 14.838 1.00 92.31 300 PRO A CA 1
ATOM 2195 C C . PRO A 1 300 ? -15.788 -8.645 14.633 1.00 92.31 300 PRO A C 1
ATOM 2197 O O . PRO A 1 300 ? -16.783 -8.020 14.279 1.00 92.31 300 PRO A O 1
ATOM 2200 N N . SER A 1 301 ? -14.645 -8.016 14.907 1.00 85.25 301 SER A N 1
ATOM 2201 C CA . SER A 1 301 ? -14.500 -6.573 14.669 1.00 85.25 301 SER A CA 1
ATOM 2202 C C . SER A 1 301 ? -14.846 -6.248 13.205 1.00 85.25 301 SER A C 1
ATOM 2204 O O . SER A 1 301 ? -14.397 -6.997 12.347 1.00 85.25 301 SER A O 1
ATOM 2206 N N . PRO A 1 302 ? -15.599 -5.170 12.906 1.00 87.94 302 PRO A N 1
ATOM 2207 C CA . PRO A 1 302 ? -16.125 -4.129 13.803 1.00 87.94 302 PRO A CA 1
ATOM 2208 C C . PRO A 1 302 ? -17.524 -4.419 14.421 1.00 87.94 302 PRO A C 1
ATOM 2210 O O . PRO A 1 302 ? -18.429 -3.600 14.368 1.00 87.94 302 PRO A O 1
ATOM 2213 N N . GLY A 1 303 ? -17.753 -5.559 15.079 1.00 84.31 303 GLY A N 1
ATOM 2214 C CA . GLY A 1 303 ? -19.072 -5.939 15.626 1.00 84.31 303 GLY A CA 1
ATOM 2215 C C . GLY A 1 303 ? -19.561 -5.209 16.889 1.00 84.31 303 GLY A C 1
ATOM 2216 O O . GLY A 1 303 ? -20.709 -5.364 17.300 1.00 84.31 303 GLY A O 1
ATOM 2217 N N . GLY A 1 304 ? -18.701 -4.429 17.555 1.00 81.75 304 GLY A N 1
ATOM 2218 C CA . GLY A 1 304 ? -19.026 -3.744 18.821 1.00 81.75 304 GLY A CA 1
ATOM 2219 C C . GLY A 1 304 ? -19.049 -2.214 18.749 1.00 81.75 304 GLY A C 1
ATOM 2220 O O . GLY A 1 304 ? -19.535 -1.553 19.670 1.00 81.75 304 GLY A O 1
ATOM 2221 N N . ALA A 1 305 ? -18.499 -1.646 17.682 1.00 84.81 305 ALA A N 1
ATOM 2222 C CA . ALA A 1 305 ? -18.386 -0.216 17.436 1.00 84.81 305 ALA A CA 1
ATOM 2223 C C . ALA A 1 305 ? -18.185 0.005 15.937 1.00 84.81 305 ALA A C 1
ATOM 2225 O O . ALA A 1 305 ? -17.764 -0.916 15.253 1.00 84.81 305 ALA A O 1
ATOM 2226 N N . CYS A 1 306 ? -18.460 1.220 15.463 1.00 87.81 306 CYS A N 1
ATOM 2227 C CA . CYS A 1 306 ? -18.122 1.596 14.095 1.00 87.81 306 CYS A CA 1
ATOM 2228 C C . CYS A 1 306 ? -16.625 1.396 13.849 1.00 87.81 306 CYS A C 1
ATOM 2230 O O . CYS A 1 306 ? -15.804 1.744 14.706 1.00 87.81 306 CYS A O 1
ATOM 2232 N N . GLY A 1 307 ? -16.296 0.819 12.703 1.00 84.38 307 GLY A N 1
ATOM 2233 C CA . GLY A 1 307 ? -14.930 0.648 12.242 1.00 84.38 307 GLY A CA 1
ATOM 2234 C C . GLY A 1 307 ? -14.907 0.185 10.794 1.00 84.38 307 GLY A C 1
ATOM 2235 O O . GLY A 1 307 ? -15.940 -0.161 10.228 1.00 84.38 307 GLY A O 1
ATOM 2236 N N . THR A 1 308 ? -13.724 0.209 10.200 1.00 83.12 308 THR A N 1
ATOM 2237 C CA . THR A 1 308 ? -13.480 -0.359 8.873 1.00 83.12 308 THR A CA 1
ATOM 2238 C C . THR A 1 308 ? -13.316 -1.869 8.965 1.00 83.12 308 THR A C 1
ATOM 2240 O O . THR A 1 308 ? -13.018 -2.394 10.045 1.00 83.12 308 THR A O 1
ATOM 2243 N N . ASP A 1 309 ? -13.434 -2.546 7.827 1.00 79.94 309 ASP A N 1
ATOM 2244 C CA . ASP A 1 309 ? -13.168 -3.975 7.750 1.00 79.94 309 ASP A CA 1
ATOM 2245 C C . ASP A 1 309 ? -11.668 -4.261 8.015 1.00 79.94 309 ASP A C 1
ATOM 2247 O O . ASP A 1 309 ? -10.808 -3.719 7.307 1.00 79.94 309 ASP A O 1
ATOM 2251 N N . PRO A 1 310 ? -11.303 -5.030 9.063 1.00 72.88 310 PRO A N 1
ATOM 2252 C CA . PRO A 1 310 ? -9.920 -5.437 9.306 1.00 72.88 310 PRO A CA 1
ATOM 2253 C C . PRO A 1 310 ? -9.458 -6.617 8.430 1.00 72.88 310 PRO A C 1
ATOM 2255 O O . PRO A 1 310 ? -8.267 -6.941 8.452 1.00 72.88 310 PRO A O 1
ATOM 2258 N N . THR A 1 311 ? -10.371 -7.266 7.715 1.00 73.44 311 THR A N 1
ATOM 2259 C CA . THR A 1 311 ? -10.221 -8.519 6.970 1.00 73.44 311 THR A CA 1
ATOM 2260 C C . THR A 1 311 ? -10.622 -8.280 5.511 1.00 73.44 311 THR A C 1
ATOM 2262 O O . THR A 1 311 ? -11.765 -8.467 5.129 1.00 73.44 311 THR A O 1
ATOM 2265 N N . PRO A 1 312 ? -9.672 -7.855 4.661 1.00 65.62 312 PRO A N 1
ATOM 2266 C CA . PRO A 1 312 ? -9.944 -7.535 3.262 1.00 65.62 312 PRO A CA 1
ATOM 2267 C C . PRO A 1 312 ? -10.560 -8.697 2.488 1.00 65.62 312 PRO A C 1
ATOM 2269 O O . PRO A 1 312 ? -9.948 -9.765 2.396 1.00 65.62 312 PRO A O 1
ATOM 2272 N N . ASP A 1 313 ? -11.695 -8.457 1.839 1.00 74.06 313 ASP A N 1
ATOM 2273 C CA . ASP A 1 313 ? -12.299 -9.403 0.909 1.00 74.06 313 ASP A CA 1
ATOM 2274 C C . ASP A 1 313 ? -13.049 -8.693 -0.243 1.00 74.06 313 ASP A C 1
ATOM 2276 O O . ASP A 1 313 ? -12.709 -7.571 -0.623 1.00 74.06 313 ASP A O 1
ATOM 2280 N N . SER A 1 314 ? -13.953 -9.408 -0.921 1.00 75.69 314 SER A N 1
ATOM 2281 C CA . SER A 1 314 ? -14.686 -8.900 -2.092 1.00 75.69 314 SER A CA 1
ATOM 2282 C C . SER A 1 314 ? -16.019 -8.224 -1.764 1.00 75.69 314 SER A C 1
ATOM 2284 O O . SER A 1 314 ? -16.650 -7.670 -2.669 1.00 75.69 314 SER A O 1
ATOM 2286 N N . LEU A 1 315 ? -16.468 -8.328 -0.517 1.00 80.25 315 LEU A N 1
ATOM 2287 C CA . LEU A 1 315 ? -17.572 -7.569 0.034 1.00 80.25 315 LEU A CA 1
ATOM 2288 C C . LEU A 1 315 ? -17.099 -6.139 0.304 1.00 80.25 315 LEU A C 1
ATOM 2290 O O . LEU A 1 315 ? -15.915 -5.858 0.489 1.00 80.25 315 LEU A O 1
ATOM 2294 N N . ASP A 1 316 ? -18.041 -5.212 0.184 1.00 77.69 316 ASP A N 1
ATOM 2295 C CA . ASP A 1 316 ? -17.803 -3.811 0.456 1.00 77.69 316 ASP A CA 1
ATOM 2296 C C . ASP A 1 316 ? -18.973 -3.191 1.218 1.00 77.69 316 ASP A C 1
ATOM 2298 O O . ASP A 1 316 ? -20.116 -3.663 1.202 1.00 77.69 316 ASP A O 1
ATOM 2302 N N . CYS A 1 317 ? -18.695 -2.069 1.873 1.00 81.69 317 CYS A N 1
ATOM 2303 C CA . CYS A 1 317 ? -19.715 -1.207 2.451 1.00 81.69 317 CYS A CA 1
ATOM 2304 C C . CYS A 1 317 ? -19.838 0.088 1.663 1.00 81.69 317 CYS A C 1
ATOM 2306 O O . CYS A 1 317 ? -19.113 1.058 1.890 1.00 81.69 317 CYS A O 1
ATOM 2308 N N . LEU A 1 318 ? -20.785 0.076 0.718 1.00 67.88 318 LEU A N 1
ATOM 2309 C CA . LEU A 1 318 ? -21.110 1.208 -0.150 1.00 67.88 318 LEU A CA 1
ATOM 2310 C C . LEU A 1 318 ? -21.991 2.256 0.542 1.00 67.88 318 LEU A C 1
ATOM 2312 O O . LEU A 1 318 ? -21.871 3.444 0.235 1.00 67.88 318 LEU A O 1
ATOM 2316 N N . ASP A 1 319 ? -22.883 1.835 1.446 1.00 66.50 319 ASP A N 1
ATOM 2317 C CA . ASP A 1 319 ? -23.787 2.727 2.179 1.00 66.50 319 ASP A CA 1
ATOM 2318 C C . ASP A 1 319 ? -24.043 2.217 3.606 1.00 66.50 319 ASP A C 1
ATOM 2320 O O . ASP A 1 319 ? -24.678 1.181 3.815 1.00 66.50 319 ASP A O 1
ATOM 2324 N N . TYR A 1 320 ? -23.554 2.966 4.597 1.00 77.00 320 TYR A N 1
ATOM 2325 C CA . TYR A 1 320 ? -23.798 2.703 6.014 1.00 77.00 320 TYR A CA 1
ATOM 2326 C C . TYR A 1 320 ? -23.949 4.036 6.785 1.00 77.00 320 TYR A C 1
ATOM 2328 O O . TYR A 1 320 ? -22.998 4.553 7.367 1.00 77.00 320 TYR A O 1
ATOM 2336 N N . PRO A 1 321 ? -25.144 4.663 6.780 1.00 78.00 321 PRO A N 1
ATOM 2337 C CA . PRO A 1 321 ? -25.350 6.018 7.310 1.00 78.00 321 PRO A CA 1
ATOM 2338 C C . PRO A 1 321 ? -25.326 6.121 8.843 1.00 78.00 321 PRO A C 1
ATOM 2340 O O . PRO A 1 321 ? -25.424 7.224 9.388 1.00 78.00 321 PRO A O 1
ATOM 2343 N N . THR A 1 322 ? -25.280 4.995 9.556 1.00 82.88 322 THR A N 1
ATOM 2344 C CA . THR A 1 322 ? -25.305 4.950 11.025 1.00 82.88 322 THR A CA 1
ATOM 2345 C C . THR A 1 322 ? -23.914 5.049 11.657 1.00 82.88 322 THR A C 1
ATOM 2347 O O . THR A 1 322 ? -23.832 5.273 12.869 1.00 82.88 322 THR A O 1
ATOM 2350 N N . CYS A 1 323 ? -22.844 4.986 10.857 1.00 78.94 323 CYS A N 1
ATOM 2351 C CA . CYS A 1 323 ? -21.481 5.323 11.267 1.00 78.94 323 CYS A CA 1
ATOM 2352 C C . CYS A 1 323 ? -20.980 6.615 10.575 1.00 78.94 323 CYS A C 1
ATOM 2354 O O . CYS A 1 323 ? -21.516 6.976 9.526 1.00 78.94 323 CYS A O 1
ATOM 2356 N N . PRO A 1 324 ? -20.055 7.373 11.209 1.00 56.81 324 PRO A N 1
ATOM 2357 C CA . PRO A 1 324 ? -19.628 8.709 10.768 1.00 56.81 324 PRO A CA 1
ATOM 2358 C C . PRO A 1 324 ? -18.809 8.760 9.475 1.00 56.81 324 PRO A C 1
ATOM 2360 O O . PRO A 1 324 ? -18.087 7.786 9.182 1.00 56.81 324 PRO A O 1
#

Foldseek 3Di:
DDDDDDDDDDDDDPPPPPPPPPVDPFAEEEEEALDPADVLLQVLCVVLPGHYDYDNDQVVQLVCLVPHDHLEYEYAAFDDDHDLSNLVSLLVCLVVVAFYEYDHQPLPDPSNVSVCVSQQWDDWAWDQFDFWKAFQQLVQQLCPPPDNADPGQDWDDRDGRTFFTQTAGHDPKDQGIFRDHYDDGSGGQWIQDDLRRYIYGRGRQSRGDSVRRSSSSNSSSCCNSCDLFVFFWDAAQQQVLPLDLDLVSLVLLCCQAPPPPRDGGQFQRNQQQQLPQDRDNVNSVLSCCLHPPVPRDGRDPVNPDTDTDSHRHDTHRPDRVSGD

Secondary structure (DSSP, 8-state):
--PPPPP----------------PPPPEEEEE---SS--HHHHHHHHTT-EEEEE-SHHHHHHHHHH---SEEEEEESS----HHHHHHHHHHHHTT--EEEEES-SSSTTHHHHHHHTTEEEEEE-SS--PBEESSTTSHHHHSSSPPPSSBPB-----S---EEEEE-TT-EEEEESSSS--TT-EEEEEETTTTEEEE-S-GGGB-HHHHHHHHHHHHHHHHH-TT----B-TT-TT-SS--STHHHHHHHHHHHSTTPPPPSBHHHH-SS-SS--SHHHHHHHHHHHHSTTPPPPSTTSSS-B--SS--S--BS--TT--

=== Feature glossary ===
The features interleaved in this record are:

— What the protein is —

Sequence gives the chain of amino acids in standard one-letter code (A=alanine, C=cysteine, …, Y=tyrosine), read N→C. It is the only feature that is directly encoded by the gene; all structural features are derived from the folded form of this sequence.

Database cross-references. InterPro integrates a dozen domain/family signature databases into unified entries with residue-range hits. GO terms attach function/process/location labels with evidence codes. CATH codes position the fold in a four-level structural taxonomy. Organism is the NCBI-taxonomy species name.

— Where its atoms are —

Atomic coordinates in PDBx/mmCIF format — the same representation the Protein Data Bank distributes. Each line of the _atom_site loop places one backbone atom in Cartesian space (units: ångströms, origin: arbitrary).

The six renders are orthographic views along the three Cartesian axes in both directions. Representation (cartoon, sticks, or surface) and color scheme (sequence-rainbow or by-chain) vary across proteins so the training set covers all the common visualization conventions.

— Local backbone conformation —

Eight-state secondary structure (DSSP): H is the canonical α-helix, G the tighter 3₁₀-helix, I the wider π-helix; E/B are β-structure, T and S are turns and bends, and '-' is everything else. DSSP derives these from the pattern of main-chain N–H···O=C hydrogen bonds, not from the sequence.

P-SEA three-state annotation labels each residue as helix, strand, or coil based purely on the geometry of the Cα trace. It serves as a fallback when the full backbone (and thus DSSP) is unavailable.

The φ/ψ torsion pair specifies the backbone conformation at each residue. φ rotates about the N–Cα bond, ψ about the Cα–C bond. Steric clashes forbid most of the (φ, ψ) plane — the allowed regions (α-helix basin, β-sheet basin, left-handed helix) are the Ramachandran-allowed regions.

— Global shape and packing —

The geometric summary reports three shape descriptors. Rg (radius of gyration) measures how spread out the Cα atoms are about their centre of mass; compact globular proteins have small Rg, elongated or unfolded ones large. Cα contacts (<8 Å, |i−j|>4) count long-range residue pairs in spatial proximity — high for tightly packed folds, near zero for rods or random coil. The bounding-box extents give the protein's footprint along x, y, z in Å.

Solvent-accessible surface area (SASA) is the area in Å² traced out by the centre of a 1.4 Å probe sphere (a water molecule) rolled over the protein's van der Waals surface (Shrake–Rupley / Lee–Richards construction). Buried residues have near-zero SASA; fully exposed residues can exceed 200 Å². The total SASA scales roughly with the number of surface residues.

The contact map is a binary N×N matrix image: pixel (i, j) is dark where Cα_i and Cα_j are within 8 Å and |i−j|>4. Because the |i−j|>4 filter removes local helical contacts, off-diagonal stripes parallel to the main diagonal indicate parallel β-sheets; stripes perpendicular to it indicate antiparallel β-sheets. The Ramachandran plot scatters every residue's (φ, ψ) pair against the sterically allowed regions. The PAE heatmap renders the predicted-aligned-error matrix.

— Structural neighborhood —

3Di is Foldseek's structural alphabet. Each residue is assigned one of twenty discrete states based on how its Cα sits relative to its spatial (not sequential) neighbors. Aligning 3Di strings finds structural homologs roughly as well as full 3D superposition, but orders of magnitude faster.

Nearest PDB neighbors are the top structural matches found by Foldseek when searching this structure against the entire Protein Data Bank. Each hit reports a TM-score (0 to 1; >0.5 almost always implies the same fold) and an E-value. These are *structural* homologs — they may share no detectable sequence similarity.

— Confidence and disorder —

For AlphaFold models, the B-factor field carries pLDDT — the model's own estimate of local accuracy on a 0–100 scale. Regions with pLDDT<50 should be treated as essentially unmodeled; they often correspond to intrinsically disordered segments.

Crystallographic B-factors measure how much each atom's electron density is smeared out, in Å². They rise in mobile loops and surface residues and fall in the buried interior. In AlphaFold models this column is repurposed to hold pLDDT instead.

Predicted aligned error is AlphaFold's pairwise confidence. Unlike pLDDT (per-residue), PAE is per-residue-pair and captures whether two parts of the structure are correctly placed relative to each other. Units are ångströms of expected positional error.